Protein AF-A0A401TYY8-F1 (afdb_monomer_lite)

Radius of gyration: 19.95 Å; chains: 1; bounding box: 54×36×56 Å

Foldseek 3Di:
DDPDPPPPPCPPLNVVLLVLLLLVLLCLLFNPQWLDDQLDPLNQDPVSLPQDVVSVVSLVVSLVVLVVSLVPDPCVCQLCPVVVVVVVVLVVQLVCLCPDPHNPVSVLLSVVVVSVSSSNSSSVVRDPDPVRVCVSVVVSVVVQVVVLVCCCVPPVNRQAADCSGDPCNVRGRPGDGTDSDPCVSSSD

Organism: Chiloscyllium punctatum (NCBI:txid137246)

pLDDT: mean 84.49, std 15.87, range [36.91, 98.0]

Secondary structure (DSSP, 8-state):
-----------HHHHHHHHHHHHHHHHHHH-SS-S----SGGGG-TT-----HHHHHHHHHHHHHHHHHHHTSTTGGGTT--HHHHHHHHHHHHHHHHTSSSHHHHHHHHHHHHHHHHHHHHHTTSSSSHHHHHHHHHHHHHHHHHHHHHHHHH-HHHHB--TT-SS-GGGTTSB--SSSSTTGGGT-

Structure (mmCIF, N/CA/C/O backbone):
data_AF-A0A401TYY8-F1
#
_entry.id   AF-A0A401TYY8-F1
#
loop_
_atom_site.group_PDB
_atom_site.id
_atom_site.type_symbol
_atom_site.label_atom_id
_atom_site.label_alt_id
_atom_site.label_comp_id
_atom_site.label_asym_id
_atom_site.label_entity_id
_atom_site.label_seq_id
_atom_site.pdbx_PDB_ins_code
_atom_site.Cartn_x
_atom_site.Cartn_y
_atom_site.Cartn_z
_atom_site.occupancy
_atom_site.B_iso_or_equiv
_atom_site.auth_seq_id
_atom_site.auth_comp_id
_atom_site.auth_asym_id
_atom_site.auth_atom_id
_atom_site.pdbx_PDB_model_num
ATOM 1 N N . MET A 1 1 ? -33.137 -17.974 32.505 1.00 39.53 1 MET A N 1
ATOM 2 C CA . MET A 1 1 ? -32.825 -16.545 32.303 1.00 39.53 1 MET A CA 1
ATOM 3 C C . MET A 1 1 ? -31.414 -16.475 31.731 1.00 39.53 1 MET A C 1
ATOM 5 O O . MET A 1 1 ? -30.450 -16.499 32.477 1.00 39.53 1 MET A O 1
ATOM 9 N N . MET A 1 2 ? -31.304 -16.573 30.405 1.00 36.91 2 MET A N 1
ATOM 10 C CA . MET A 1 2 ? -30.048 -16.415 29.661 1.00 36.91 2 MET A CA 1
ATOM 11 C C . MET A 1 2 ? -29.999 -14.953 29.207 1.00 36.91 2 MET A C 1
ATOM 13 O O . MET A 1 2 ? -31.033 -14.483 28.723 1.00 36.91 2 MET A O 1
ATOM 17 N N . PRO A 1 3 ? -28.881 -14.222 29.342 1.00 53.00 3 PRO A N 1
ATOM 18 C CA . PRO A 1 3 ? -28.782 -12.918 28.718 1.00 53.00 3 PRO A CA 1
ATOM 19 C C . PRO A 1 3 ? -28.730 -13.156 27.211 1.00 53.00 3 PRO A C 1
ATOM 21 O O . PRO A 1 3 ? -27.774 -13.723 26.682 1.00 53.00 3 PRO A O 1
ATOM 24 N N . SER A 1 4 ? -29.829 -12.797 26.551 1.00 47.97 4 SER A N 1
ATOM 25 C CA . SER A 1 4 ? -29.952 -12.690 25.105 1.00 47.97 4 SER A CA 1
ATOM 26 C C . SER A 1 4 ? -28.727 -11.965 24.573 1.00 47.97 4 SER A C 1
ATOM 28 O O . SER A 1 4 ? -28.488 -10.815 24.948 1.00 47.97 4 SER A O 1
ATOM 30 N N . GLY A 1 5 ? -27.952 -12.684 23.759 1.00 42.47 5 GLY A N 1
ATOM 31 C CA . GLY A 1 5 ? -26.738 -12.193 23.138 1.00 42.47 5 GLY A CA 1
ATOM 32 C C . GLY A 1 5 ? -26.980 -10.810 22.574 1.00 42.47 5 GLY A C 1
ATOM 33 O O . GLY A 1 5 ? -27.919 -10.604 21.804 1.00 42.47 5 GLY A O 1
ATOM 34 N N . GLU A 1 6 ? -26.144 -9.880 23.024 1.00 42.25 6 GLU A N 1
ATOM 35 C CA . GLU A 1 6 ? -26.032 -8.548 22.474 1.00 42.25 6 GLU A CA 1
ATOM 36 C C . GLU A 1 6 ? -26.061 -8.670 20.954 1.00 42.25 6 GLU A C 1
ATOM 38 O O . GLU A 1 6 ? -25.105 -9.109 20.307 1.00 42.25 6 GLU A O 1
ATOM 43 N N . MET A 1 7 ? -27.187 -8.263 20.381 1.00 44.09 7 MET A N 1
ATOM 44 C CA . MET A 1 7 ? -27.229 -7.692 19.055 1.00 44.09 7 MET A CA 1
ATOM 45 C C . MET A 1 7 ? -26.319 -6.463 19.142 1.00 44.09 7 MET A C 1
ATOM 47 O O . MET A 1 7 ? -26.774 -5.344 19.357 1.00 44.09 7 MET A O 1
ATOM 51 N N . ARG A 1 8 ? -24.998 -6.684 19.083 1.00 51.75 8 ARG A N 1
ATOM 52 C CA . ARG A 1 8 ? -24.027 -5.636 18.803 1.00 51.75 8 ARG A CA 1
ATOM 53 C C . ARG A 1 8 ? -24.539 -5.024 17.523 1.00 51.75 8 ARG A C 1
ATOM 55 O O . ARG A 1 8 ? -24.507 -5.694 16.488 1.00 51.75 8 ARG A O 1
ATOM 62 N N . GLU A 1 9 ? -25.094 -3.821 17.642 1.00 47.34 9 GLU A N 1
ATOM 63 C CA . GLU A 1 9 ? -25.5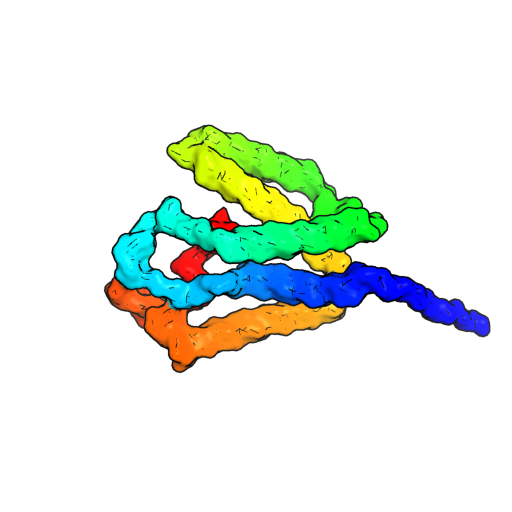70 -3.037 16.519 1.00 47.34 9 GLU A CA 1
ATOM 64 C C . GLU A 1 9 ? -24.575 -3.235 15.388 1.00 47.34 9 GLU A C 1
ATOM 66 O O . GLU A 1 9 ? -23.373 -2.982 15.537 1.00 47.34 9 GLU A O 1
ATOM 71 N N . SER A 1 10 ? -25.052 -3.788 14.276 1.00 52.81 10 SER A N 1
ATOM 72 C CA . SER A 1 10 ? -24.241 -3.917 13.079 1.00 52.81 10 SER A CA 1
ATOM 73 C C . SER A 1 10 ? -24.111 -2.518 12.481 1.00 52.81 10 SER A C 1
ATOM 75 O O . SER A 1 10 ? -24.674 -2.226 11.433 1.00 52.81 10 SER A O 1
ATOM 77 N N . GLY A 1 11 ? -23.414 -1.630 13.195 1.00 60.44 11 GLY A N 1
ATOM 78 C CA . GLY A 1 11 ? -23.091 -0.289 12.748 1.00 60.44 11 GLY A CA 1
ATOM 79 C C . GLY A 1 11 ? -22.292 -0.356 11.453 1.00 60.44 11 GLY A C 1
ATOM 80 O O . GLY A 1 11 ? -21.746 -1.405 11.098 1.00 60.44 11 GLY A O 1
ATOM 81 N N . ALA A 1 12 ? -22.200 0.772 10.752 1.00 59.56 12 ALA A N 1
ATOM 82 C CA . ALA A 1 12 ? -21.547 0.879 9.447 1.00 59.56 12 ALA A CA 1
ATOM 83 C C . ALA A 1 12 ? -20.167 0.187 9.390 1.00 59.56 12 ALA A C 1
ATOM 85 O O . ALA A 1 12 ? -19.844 -0.458 8.398 1.00 59.56 12 ALA A O 1
ATOM 86 N N . ILE A 1 13 ? -19.400 0.212 10.487 1.00 65.94 13 ILE A N 1
ATOM 87 C CA . ILE A 1 13 ? -18.096 -0.459 10.625 1.00 65.94 13 ILE A CA 1
ATOM 88 C C . ILE A 1 13 ? -18.194 -1.981 10.437 1.00 65.94 13 ILE A C 1
ATOM 90 O O . ILE A 1 13 ? -17.334 -2.589 9.810 1.00 65.94 13 ILE A O 1
ATOM 94 N N . GLY A 1 14 ? -19.250 -2.617 10.941 1.00 69.75 14 GLY A N 1
ATOM 95 C CA . GLY A 1 14 ? -19.427 -4.058 10.813 1.00 69.75 14 GLY A CA 1
ATOM 96 C C . GLY A 1 14 ? -19.694 -4.511 9.373 1.00 69.75 14 GLY A C 1
ATOM 97 O O . GLY A 1 14 ? -19.257 -5.592 8.980 1.00 69.75 14 GLY A O 1
ATOM 98 N N . VAL A 1 15 ? -20.408 -3.698 8.593 1.00 77.88 15 VAL A N 1
ATOM 99 C CA . VAL A 1 15 ? -20.761 -4.018 7.200 1.00 77.88 15 VAL A CA 1
ATOM 100 C C . VAL A 1 15 ? -19.657 -3.576 6.236 1.00 77.88 15 VAL A C 1
ATOM 102 O O . VAL A 1 15 ? -19.306 -4.325 5.328 1.00 77.88 15 VAL A O 1
ATOM 105 N N . LEU A 1 16 ? -19.074 -2.394 6.455 1.00 84.69 16 LEU A N 1
ATOM 106 C CA . LEU A 1 16 ? -18.072 -1.793 5.569 1.00 84.69 16 LEU A CA 1
ATOM 107 C C . LEU A 1 16 ? -16.631 -2.207 5.900 1.00 84.69 16 LEU A C 1
ATOM 109 O O . LEU A 1 16 ? -15.766 -2.128 5.033 1.00 84.69 16 LEU A O 1
ATOM 113 N N . GLY A 1 17 ? -16.362 -2.689 7.116 1.00 89.56 17 GLY A N 1
ATOM 114 C CA . GLY A 1 17 ? -15.025 -3.102 7.550 1.00 89.56 17 GLY A CA 1
ATOM 115 C C . GLY A 1 17 ? -14.413 -4.215 6.690 1.00 89.56 17 GLY A C 1
ATOM 116 O O . GLY A 1 17 ? -13.302 -4.031 6.196 1.00 89.56 17 GLY A O 1
ATOM 117 N N . PRO A 1 18 ? -15.109 -5.343 6.448 1.00 93.12 18 PRO A N 1
ATOM 118 C CA . PRO A 1 18 ? -14.586 -6.428 5.617 1.00 93.12 18 PRO A CA 1
ATOM 119 C C . PRO A 1 18 ? -14.268 -6.049 4.158 1.00 93.12 18 PRO A C 1
ATOM 121 O O . PRO A 1 18 ? -13.153 -6.338 3.720 1.00 93.12 18 PRO A O 1
ATOM 124 N N . PRO A 1 19 ? -15.163 -5.397 3.382 1.00 94.31 19 PRO A N 1
ATOM 125 C CA . PRO A 1 19 ? -14.821 -5.004 2.016 1.00 94.31 19 PRO A CA 1
ATOM 126 C C . PRO A 1 19 ? -13.699 -3.961 1.983 1.00 94.31 19 PRO A C 1
ATOM 128 O O . PRO A 1 19 ? -12.830 -4.051 1.121 1.00 94.31 19 PRO A O 1
ATOM 131 N N . LEU A 1 20 ? -13.659 -3.029 2.944 1.00 95.19 20 LEU A N 1
ATOM 132 C CA . LEU A 1 20 ? -12.565 -2.064 3.059 1.00 95.19 20 LEU A CA 1
ATOM 133 C C . LEU A 1 20 ? -11.231 -2.757 3.360 1.00 95.19 20 LEU A C 1
ATOM 135 O O . LEU A 1 20 ? -10.232 -2.454 2.720 1.00 95.19 20 LEU A O 1
ATOM 139 N N . PHE A 1 21 ? -11.225 -3.737 4.267 1.00 95.88 21 PHE A N 1
ATOM 140 C CA . PHE A 1 21 ? -10.048 -4.553 4.568 1.00 95.88 21 PHE A CA 1
ATOM 141 C C . PHE A 1 21 ? -9.519 -5.247 3.311 1.00 95.88 21 PHE A C 1
ATOM 143 O O . PHE A 1 21 ? -8.336 -5.137 2.997 1.00 95.88 21 PHE A O 1
ATOM 150 N N . VAL A 1 22 ? -10.393 -5.942 2.577 1.00 96.38 22 VAL A N 1
ATOM 151 C CA . VAL A 1 22 ? -10.011 -6.690 1.372 1.00 96.38 22 VAL A CA 1
ATOM 152 C C . VAL A 1 22 ? -9.513 -5.744 0.281 1.00 96.38 22 VAL A C 1
ATOM 154 O O . VAL A 1 22 ? -8.451 -5.983 -0.285 1.00 96.38 22 VAL A O 1
ATOM 157 N N . ALA A 1 23 ? -10.225 -4.643 0.025 1.00 96.00 23 ALA A N 1
ATOM 158 C CA . ALA A 1 23 ? -9.830 -3.657 -0.977 1.00 96.00 23 ALA A CA 1
ATOM 159 C C . ALA A 1 23 ? -8.473 -3.018 -0.649 1.00 96.00 23 ALA A C 1
ATOM 161 O O . ALA A 1 23 ? -7.601 -2.953 -1.512 1.00 96.00 23 ALA A O 1
ATOM 162 N N . THR A 1 24 ? -8.265 -2.598 0.603 1.00 95.38 24 THR A N 1
ATOM 163 C CA . THR A 1 24 ? -6.989 -2.035 1.058 1.00 95.38 24 THR A CA 1
ATOM 164 C C . THR A 1 24 ? -5.860 -3.055 0.964 1.00 95.38 24 THR A C 1
ATOM 166 O O . THR A 1 24 ? -4.797 -2.730 0.439 1.00 95.38 24 THR A O 1
ATOM 169 N N . LEU A 1 25 ? -6.070 -4.288 1.435 1.00 95.44 25 LEU A N 1
ATOM 170 C CA . LEU A 1 25 ? -5.025 -5.309 1.416 1.00 95.44 25 LEU A CA 1
ATOM 171 C C . LEU A 1 25 ? -4.646 -5.700 -0.015 1.00 95.44 25 LEU A C 1
ATOM 173 O O . LEU A 1 25 ? -3.462 -5.750 -0.329 1.00 95.44 25 LEU A O 1
ATOM 177 N N . LEU A 1 26 ? -5.622 -5.921 -0.898 1.00 94.50 26 LEU A N 1
ATOM 178 C CA . LEU A 1 26 ? -5.351 -6.220 -2.306 1.00 94.50 26 LEU A CA 1
ATOM 179 C C . LEU A 1 26 ? -4.692 -5.041 -3.026 1.00 94.50 26 LEU A C 1
ATOM 181 O O . LEU A 1 26 ? -3.791 -5.263 -3.828 1.00 94.50 26 LEU A O 1
ATOM 185 N N . PHE A 1 27 ? -5.070 -3.798 -2.712 1.00 92.62 27 PHE A N 1
ATOM 186 C CA . PHE A 1 27 ? -4.381 -2.624 -3.250 1.00 92.62 27 PHE A CA 1
ATOM 187 C C . PHE A 1 27 ? -2.899 -2.615 -2.854 1.00 92.62 27 PHE A C 1
ATOM 189 O O . PHE A 1 27 ? -2.046 -2.428 -3.717 1.00 92.62 27 PHE A O 1
ATOM 196 N N . TYR A 1 28 ? -2.572 -2.888 -1.586 1.00 89.81 28 TYR A N 1
ATOM 197 C CA . TYR A 1 28 ? -1.177 -2.992 -1.147 1.00 89.81 28 TYR A CA 1
ATOM 198 C C . TYR A 1 28 ? -0.444 -4.203 -1.732 1.00 89.81 28 TYR A C 1
ATOM 200 O O . TYR A 1 28 ? 0.758 -4.119 -1.973 1.00 89.81 28 TYR A O 1
ATOM 208 N N . LEU A 1 29 ? -1.137 -5.324 -1.941 1.00 91.06 29 LEU A N 1
ATOM 209 C CA . LEU A 1 29 ? -0.525 -6.551 -2.444 1.00 91.06 29 LEU A CA 1
ATOM 210 C C . LEU A 1 29 ? -0.363 -6.570 -3.962 1.00 91.06 29 LEU A C 1
ATOM 212 O O . LEU A 1 29 ? 0.548 -7.244 -4.418 1.00 91.06 29 LEU A O 1
ATOM 216 N N . ILE A 1 30 ? -1.206 -5.879 -4.736 1.00 89.75 30 ILE A N 1
ATOM 217 C CA . ILE A 1 30 ? -1.253 -5.991 -6.207 1.00 89.75 30 ILE A CA 1
ATOM 218 C C . ILE A 1 30 ? -1.093 -4.632 -6.905 1.00 89.75 30 ILE A C 1
ATOM 220 O O . ILE A 1 30 ? -0.475 -4.571 -7.968 1.00 89.75 30 ILE A O 1
ATOM 224 N N . THR A 1 31 ? -1.581 -3.539 -6.305 1.00 86.75 31 THR A N 1
ATOM 225 C CA . THR A 1 31 ? -1.771 -2.203 -6.920 1.00 86.75 31 THR A CA 1
ATOM 226 C C . THR A 1 31 ? -2.692 -2.223 -8.146 1.00 86.75 31 THR A C 1
ATOM 228 O O . THR A 1 31 ? -3.304 -3.244 -8.449 1.00 86.75 31 THR A O 1
ATOM 231 N N . LEU A 1 32 ? -2.842 -1.091 -8.847 1.00 87.38 32 LEU A N 1
ATOM 232 C CA . LEU A 1 32 ? -3.668 -1.002 -10.064 1.00 87.38 32 LEU A CA 1
ATOM 233 C C . LEU A 1 32 ? -2.855 -1.107 -11.355 1.00 87.38 32 LEU A C 1
ATOM 235 O O . LEU A 1 32 ? -3.425 -1.080 -12.442 1.00 87.38 32 LEU A O 1
ATOM 239 N N . THR A 1 33 ? -1.531 -1.221 -11.251 1.00 85.62 33 THR A N 1
ATOM 240 C CA . THR A 1 33 ? -0.631 -1.379 -12.402 1.00 85.62 33 THR A CA 1
ATOM 241 C C . THR A 1 33 ? 0.315 -2.562 -12.212 1.00 85.62 33 THR A C 1
ATOM 243 O O . THR A 1 33 ? 1.534 -2.365 -12.182 1.00 85.62 33 THR A O 1
ATOM 246 N N . PRO A 1 34 ? -0.219 -3.787 -12.043 1.00 88.69 34 PRO A N 1
ATOM 247 C CA . PRO A 1 34 ? 0.606 -4.982 -12.009 1.00 88.69 34 PRO A CA 1
ATOM 248 C C . PRO A 1 34 ? 1.206 -5.276 -13.391 1.00 88.69 34 PRO A C 1
ATOM 250 O O . PRO A 1 34 ? 0.632 -4.905 -14.413 1.00 88.69 34 PRO A O 1
ATOM 253 N N . PHE A 1 35 ? 2.332 -5.992 -13.418 1.00 88.12 35 PHE A N 1
ATOM 254 C CA . PHE A 1 35 ? 2.971 -6.497 -14.642 1.00 88.12 35 PHE A CA 1
ATOM 255 C C . PHE A 1 35 ? 3.334 -5.400 -15.658 1.00 88.12 35 PHE A C 1
ATOM 257 O O . PHE A 1 35 ? 3.109 -5.542 -16.857 1.00 88.12 35 PHE A O 1
ATOM 264 N N . ILE A 1 36 ? 3.900 -4.285 -15.187 1.00 85.75 36 ILE A N 1
ATOM 265 C CA . ILE A 1 36 ? 4.354 -3.209 -16.076 1.00 85.75 36 ILE A CA 1
ATOM 266 C C . ILE A 1 36 ? 5.507 -3.672 -16.981 1.00 85.75 36 ILE A C 1
ATOM 268 O O . ILE A 1 36 ? 6.372 -4.447 -16.557 1.00 85.75 36 ILE A O 1
ATOM 272 N N . ASP A 1 37 ? 5.534 -3.153 -18.206 1.00 85.06 37 ASP A N 1
ATOM 273 C CA . ASP A 1 37 ? 6.612 -3.360 -19.170 1.00 85.06 37 ASP A CA 1
ATOM 274 C C . ASP A 1 37 ? 7.879 -2.577 -18.778 1.00 85.06 37 ASP A C 1
ATOM 276 O O . ASP A 1 37 ? 7.847 -1.357 -18.607 1.00 85.06 37 ASP A O 1
ATOM 280 N N . LEU A 1 38 ? 9.000 -3.292 -18.638 1.00 82.44 38 LEU A N 1
ATOM 281 C CA . LEU A 1 38 ? 10.316 -2.744 -18.288 1.00 82.44 38 LEU A CA 1
ATOM 282 C C . LEU A 1 38 ? 11.279 -2.613 -19.475 1.00 82.44 38 LEU A C 1
ATOM 284 O O . LEU A 1 38 ? 12.429 -2.206 -19.290 1.00 82.44 38 LEU A O 1
ATOM 288 N N . SER A 1 39 ? 10.845 -2.965 -20.685 1.00 79.81 39 SER A N 1
ATOM 289 C CA . SER A 1 39 ? 11.676 -2.850 -21.889 1.00 79.81 39 SER A CA 1
ATOM 290 C C . SER A 1 39 ? 11.769 -1.409 -22.412 1.00 79.81 39 SER A C 1
ATOM 292 O O . SER A 1 39 ? 12.689 -1.062 -23.151 1.00 79.81 39 SER A O 1
ATOM 294 N N . ALA A 1 40 ? 10.846 -0.533 -22.000 1.00 71.75 40 ALA A N 1
ATOM 295 C CA . ALA A 1 40 ? 10.835 0.867 -22.406 1.00 71.75 40 ALA A CA 1
ATOM 296 C C . ALA A 1 40 ? 12.030 1.650 -21.825 1.00 71.75 40 ALA A C 1
ATOM 298 O O . ALA A 1 40 ? 12.324 1.562 -20.636 1.00 71.75 40 ALA A O 1
ATOM 299 N N . ALA A 1 41 ? 12.653 2.516 -22.635 1.00 58.31 41 ALA A N 1
ATOM 300 C CA . ALA A 1 41 ? 13.834 3.313 -22.263 1.00 58.31 41 ALA A CA 1
ATOM 301 C C . ALA A 1 41 ? 13.663 4.160 -20.979 1.00 58.31 41 ALA A C 1
ATOM 303 O O . ALA A 1 41 ? 14.628 4.422 -20.264 1.00 58.31 41 ALA A O 1
ATOM 304 N N . ASN A 1 42 ? 12.427 4.539 -20.643 1.00 56.25 42 ASN A N 1
ATOM 305 C CA . ASN A 1 42 ? 12.106 5.301 -19.432 1.00 56.25 42 ASN A CA 1
ATOM 306 C C . ASN A 1 42 ? 12.148 4.454 -18.141 1.00 56.25 42 ASN A C 1
ATOM 308 O O . ASN A 1 42 ? 12.084 5.017 -17.053 1.00 56.25 42 ASN A O 1
ATOM 312 N N . ALA A 1 43 ? 12.275 3.125 -18.237 1.00 58.47 43 ALA A N 1
ATOM 313 C CA . ALA A 1 43 ? 12.396 2.219 -17.092 1.00 58.47 43 ALA A CA 1
ATOM 314 C C . ALA A 1 43 ? 13.772 2.297 -16.395 1.00 58.47 43 ALA A C 1
ATOM 316 O O . ALA A 1 43 ? 13.972 1.694 -15.342 1.00 58.47 43 ALA A O 1
ATOM 317 N N . GLY A 1 44 ? 14.732 3.044 -16.956 1.00 52.41 44 GLY A N 1
ATOM 318 C CA . GLY A 1 44 ? 16.092 3.175 -16.429 1.00 52.41 44 GLY A CA 1
ATOM 319 C C . GLY A 1 44 ? 16.209 3.975 -15.126 1.00 52.41 44 GLY A C 1
ATOM 320 O O . GLY A 1 44 ? 17.015 3.604 -14.278 1.00 52.41 44 GLY A O 1
ATOM 321 N N . ASP A 1 45 ? 15.364 4.986 -14.887 1.00 56.34 45 ASP A N 1
ATOM 322 C CA . ASP A 1 45 ? 15.539 5.943 -13.775 1.00 56.34 45 ASP A CA 1
ATOM 323 C C . ASP A 1 45 ? 14.542 5.719 -12.610 1.00 56.34 45 ASP A C 1
ATOM 325 O O . ASP A 1 45 ? 13.333 5.845 -12.808 1.00 56.34 45 ASP A O 1
ATOM 329 N N . PRO A 1 46 ? 15.000 5.350 -11.391 1.00 49.84 46 PRO A N 1
ATOM 330 C CA . PRO A 1 46 ? 14.126 5.115 -10.235 1.00 49.84 46 PRO A CA 1
ATOM 331 C C . PRO A 1 46 ? 13.436 6.386 -9.728 1.00 49.84 46 PRO A C 1
ATOM 333 O O . PRO A 1 46 ? 12.453 6.298 -8.994 1.00 49.84 46 PRO A O 1
ATOM 336 N N . ALA A 1 47 ? 13.962 7.564 -10.076 1.00 45.50 47 ALA A N 1
ATOM 337 C CA . ALA A 1 47 ? 13.343 8.858 -9.807 1.00 45.50 47 ALA A CA 1
ATOM 338 C C . ALA A 1 47 ? 12.312 9.246 -10.882 1.00 45.50 47 ALA A C 1
ATOM 340 O O . ALA A 1 47 ? 11.447 10.080 -10.617 1.00 45.50 47 ALA A O 1
ATOM 341 N N . ALA A 1 48 ? 12.360 8.606 -12.055 1.00 45.72 48 ALA A N 1
ATOM 342 C CA . ALA A 1 48 ? 11.378 8.751 -13.126 1.00 45.72 48 ALA A CA 1
ATOM 343 C C . ALA A 1 48 ? 10.219 7.748 -13.032 1.00 45.72 48 ALA A C 1
ATOM 345 O O . ALA A 1 48 ? 9.375 7.742 -13.933 1.00 45.72 48 ALA A O 1
ATOM 346 N N . ASP A 1 49 ? 10.151 6.929 -11.968 1.00 53.97 49 ASP A N 1
ATOM 347 C CA . ASP A 1 49 ? 8.962 6.134 -11.644 1.00 53.97 49 ASP A CA 1
ATOM 348 C C . ASP A 1 49 ? 7.775 7.096 -11.569 1.00 53.97 49 ASP A C 1
ATOM 350 O O . ASP A 1 49 ? 7.591 7.856 -10.613 1.00 53.97 49 ASP A O 1
ATOM 354 N N . LYS A 1 50 ? 7.003 7.126 -12.658 1.00 54.62 50 LYS A N 1
ATOM 355 C CA . LYS A 1 50 ? 5.876 8.029 -12.809 1.00 54.62 50 LYS A CA 1
ATOM 356 C C . LYS A 1 50 ? 4.854 7.633 -11.762 1.00 54.62 50 LYS A C 1
ATOM 358 O O . LYS A 1 50 ? 4.161 6.631 -11.906 1.00 54.62 50 LYS A O 1
ATOM 363 N N . SER A 1 51 ? 4.779 8.461 -10.728 1.00 57.84 51 SER A N 1
ATOM 364 C CA . SER A 1 51 ? 3.643 8.603 -9.828 1.00 57.84 51 SER A CA 1
ATOM 365 C C . SER A 1 51 ? 2.350 8.350 -10.611 1.00 57.84 51 SER A C 1
ATOM 367 O O . SER A 1 51 ? 1.948 9.167 -11.446 1.00 57.84 51 SER A O 1
ATOM 369 N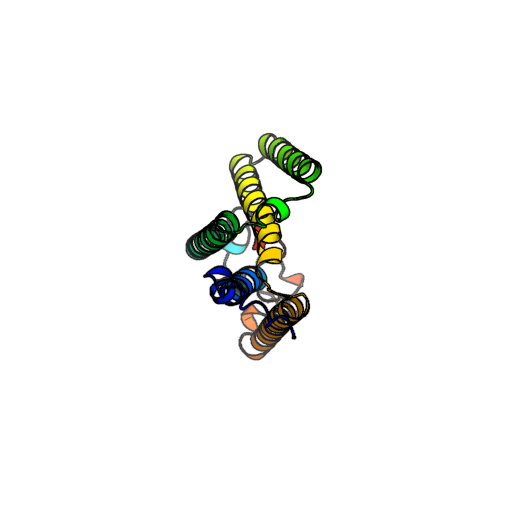 N . ASN A 1 52 ? 1.722 7.200 -10.383 1.00 77.94 52 ASN A N 1
ATOM 370 C CA . ASN A 1 52 ? 0.490 6.847 -11.064 1.00 77.94 52 ASN A CA 1
ATOM 371 C C . ASN A 1 52 ? -0.660 7.580 -10.371 1.00 77.94 52 ASN A C 1
ATOM 373 O O . ASN A 1 52 ? -1.070 7.210 -9.274 1.00 77.94 52 ASN A O 1
ATOM 377 N N . THR A 1 53 ? -1.196 8.610 -11.027 1.00 83.12 53 THR A N 1
ATOM 378 C CA . THR A 1 53 ? -2.289 9.429 -10.486 1.00 83.12 53 THR A CA 1
ATOM 379 C C . THR A 1 53 ? -3.501 8.590 -10.075 1.00 83.12 53 THR A C 1
ATOM 381 O O . THR A 1 53 ? -4.140 8.897 -9.074 1.00 83.12 53 THR A O 1
ATOM 384 N N . ILE A 1 54 ? -3.804 7.503 -10.792 1.00 87.25 54 ILE A N 1
ATOM 385 C CA . ILE A 1 54 ? -4.916 6.611 -10.444 1.00 87.25 54 ILE A CA 1
ATOM 386 C C . ILE A 1 54 ? -4.598 5.839 -9.157 1.00 87.25 54 ILE A C 1
ATOM 388 O O . ILE A 1 54 ? -5.449 5.780 -8.270 1.00 87.25 54 ILE A O 1
ATOM 392 N N . ASN A 1 55 ? -3.377 5.307 -9.010 1.00 87.00 55 ASN A N 1
ATOM 393 C CA . ASN A 1 55 ? -2.950 4.672 -7.755 1.00 87.00 55 ASN A CA 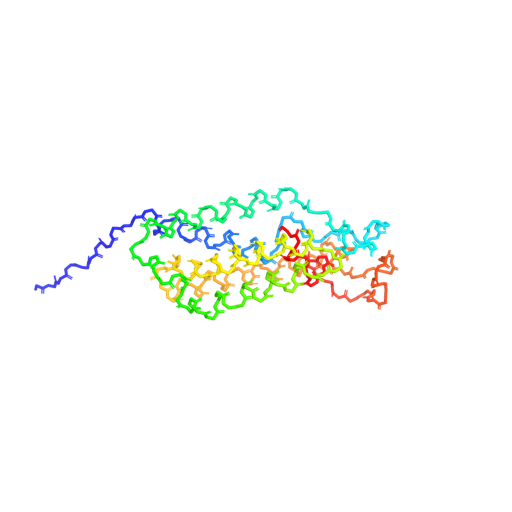1
ATOM 394 C C . ASN A 1 55 ? -3.04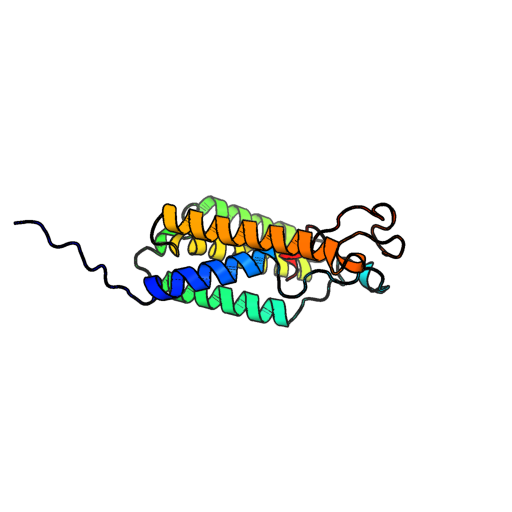3 5.653 -6.585 1.00 87.00 55 ASN A C 1
ATOM 396 O O . ASN A 1 55 ? -3.593 5.289 -5.552 1.00 87.00 55 ASN A O 1
ATOM 400 N N . GLN A 1 56 ? -2.615 6.903 -6.766 1.00 87.31 56 GLN A N 1
ATOM 401 C CA . GLN A 1 56 ? -2.690 7.925 -5.721 1.00 87.31 56 GLN A CA 1
ATOM 402 C C . GLN A 1 56 ? -4.124 8.261 -5.330 1.00 87.31 56 GLN A C 1
ATOM 404 O O . GLN A 1 56 ? -4.435 8.332 -4.143 1.00 87.31 56 GLN A O 1
ATOM 409 N N . ILE A 1 57 ? -5.015 8.444 -6.308 1.00 92.12 57 ILE A N 1
ATOM 410 C CA . ILE A 1 57 ? -6.434 8.714 -6.046 1.00 92.12 57 ILE A CA 1
ATOM 411 C C . ILE A 1 57 ? -7.050 7.556 -5.260 1.00 92.12 57 ILE A C 1
ATOM 413 O O . ILE A 1 57 ? -7.729 7.786 -4.259 1.00 92.12 57 ILE A O 1
ATOM 417 N N . VAL A 1 58 ? -6.790 6.312 -5.671 1.00 93.00 58 VAL A N 1
ATOM 418 C CA . VAL A 1 58 ? -7.322 5.133 -4.979 1.00 93.00 58 VAL A CA 1
ATOM 419 C C . VAL A 1 58 ? -6.699 4.975 -3.595 1.00 93.00 58 VAL A C 1
ATOM 421 O O . VAL A 1 58 ? -7.426 4.741 -2.632 1.00 93.00 58 VAL A O 1
ATOM 424 N N . PHE A 1 59 ? -5.392 5.185 -3.451 1.00 92.38 59 PHE A N 1
ATOM 425 C CA . PHE A 1 59 ? -4.703 5.155 -2.166 1.00 92.38 59 PHE A CA 1
ATOM 426 C C . PHE A 1 59 ? -5.271 6.189 -1.188 1.00 92.38 59 PHE A C 1
ATOM 428 O O . PHE A 1 59 ? -5.593 5.857 -0.045 1.00 92.38 59 PHE A O 1
ATOM 435 N N . LEU A 1 60 ? -5.436 7.438 -1.631 1.00 94.56 60 LEU A N 1
ATOM 436 C CA . LEU A 1 60 ? -6.004 8.510 -0.816 1.00 94.56 60 LEU A CA 1
ATOM 437 C C . LEU A 1 60 ? -7.481 8.254 -0.500 1.00 94.56 60 LEU A C 1
ATOM 439 O O . LEU A 1 60 ? -7.903 8.492 0.629 1.00 94.56 60 LEU A O 1
ATOM 443 N N . GLY A 1 61 ? -8.253 7.708 -1.443 1.00 96.06 61 GLY A N 1
ATOM 444 C CA . GLY A 1 61 ? -9.649 7.319 -1.225 1.00 96.06 61 GLY A CA 1
ATOM 445 C C . GLY A 1 61 ? -9.805 6.194 -0.196 1.00 96.06 61 GLY A C 1
ATOM 446 O O . GLY A 1 61 ? -10.640 6.284 0.709 1.00 96.06 61 GLY A O 1
ATOM 447 N N . LEU A 1 62 ? -8.963 5.159 -0.277 1.00 96.06 62 LEU A N 1
ATOM 448 C CA . LEU A 1 62 ? -8.905 4.077 0.710 1.00 96.06 62 LEU A CA 1
ATOM 449 C C . LEU A 1 62 ? -8.458 4.603 2.077 1.00 96.06 62 LEU A C 1
ATOM 451 O O . LEU A 1 62 ? -9.084 4.289 3.086 1.00 96.06 62 LEU A O 1
ATOM 455 N N . THR A 1 63 ? -7.434 5.459 2.109 1.00 96.00 63 THR A N 1
ATOM 456 C CA . THR A 1 63 ? -6.952 6.127 3.328 1.00 96.00 63 THR A CA 1
ATOM 457 C C . THR A 1 63 ? -8.066 6.938 3.987 1.00 96.00 63 THR A C 1
ATOM 459 O O . THR A 1 63 ? -8.354 6.744 5.165 1.00 96.00 63 THR A O 1
ATOM 462 N N . ALA A 1 64 ? -8.760 7.789 3.229 1.00 96.25 64 ALA A N 1
ATOM 463 C CA . ALA A 1 64 ? -9.883 8.570 3.737 1.00 96.25 64 ALA A CA 1
ATOM 464 C C . ALA A 1 64 ? -10.992 7.663 4.295 1.00 96.25 64 ALA A C 1
ATOM 466 O O . ALA A 1 64 ? -11.487 7.900 5.395 1.00 96.25 64 ALA A O 1
ATOM 467 N N . SER A 1 65 ? -11.329 6.580 3.591 1.00 95.25 65 SER A N 1
ATOM 468 C CA . SER A 1 65 ? -12.344 5.611 4.029 1.00 95.25 65 SER A CA 1
ATOM 469 C C . SER A 1 65 ? -11.955 4.905 5.334 1.00 95.25 65 SER A C 1
ATOM 471 O O . SER A 1 65 ? -12.783 4.766 6.240 1.00 95.25 65 SER A O 1
ATOM 473 N N . LEU A 1 66 ? -10.685 4.505 5.472 1.00 94.44 66 LEU A N 1
ATOM 474 C CA . LEU A 1 66 ? -10.133 3.932 6.704 1.00 94.44 66 LEU A CA 1
ATOM 475 C C . LEU A 1 66 ? -10.229 4.923 7.860 1.00 94.44 66 LEU A C 1
ATOM 477 O O . LEU A 1 66 ? -10.704 4.574 8.940 1.00 94.44 66 LEU A O 1
ATOM 481 N N . TRP A 1 67 ? -9.817 6.167 7.635 1.00 93.44 67 TRP A N 1
ATOM 482 C CA . TRP A 1 67 ? -9.784 7.193 8.672 1.00 93.44 67 TRP A CA 1
ATOM 483 C C . TRP A 1 67 ? -11.186 7.586 9.127 1.00 93.44 67 TRP A C 1
ATOM 485 O O . TRP A 1 67 ? -11.417 7.675 10.330 1.00 93.44 67 TRP A O 1
ATOM 495 N N . LEU A 1 68 ? -12.136 7.741 8.201 1.00 92.19 68 LEU A N 1
ATOM 496 C CA . LEU A 1 68 ? -13.547 7.966 8.529 1.00 92.19 68 LEU A CA 1
ATOM 497 C C . LEU A 1 68 ? -14.092 6.827 9.398 1.00 92.19 68 LEU A C 1
ATOM 499 O O . LEU A 1 68 ? -14.654 7.075 10.463 1.00 92.19 68 LEU A O 1
ATOM 503 N N . THR A 1 69 ? -13.831 5.578 9.004 1.00 88.69 69 THR A N 1
ATOM 504 C CA . THR A 1 69 ? -14.234 4.389 9.771 1.00 88.69 69 THR A CA 1
ATOM 505 C C . THR A 1 69 ? -13.609 4.378 11.170 1.00 88.69 69 THR A C 1
ATOM 507 O O . THR A 1 69 ? -14.287 4.090 12.158 1.00 88.69 69 THR A O 1
ATOM 510 N N . ALA A 1 70 ? -12.323 4.720 11.278 1.00 89.25 70 ALA A N 1
ATOM 511 C CA . ALA A 1 70 ? -11.604 4.757 12.544 1.00 89.25 70 ALA A CA 1
ATOM 512 C C . ALA A 1 70 ? -12.101 5.875 13.464 1.00 89.25 70 ALA A C 1
ATOM 514 O O . ALA A 1 70 ? -12.344 5.623 14.637 1.00 89.25 70 ALA A O 1
ATOM 515 N N . ILE A 1 71 ? -12.275 7.099 12.963 1.00 89.75 71 ILE A N 1
ATOM 516 C CA . ILE A 1 71 ? -12.704 8.255 13.765 1.00 89.75 71 ILE A CA 1
ATOM 517 C C . ILE A 1 71 ? -14.111 8.030 14.331 1.00 89.75 71 ILE A C 1
ATOM 519 O O . ILE A 1 71 ? -14.356 8.348 15.498 1.00 89.75 71 ILE A O 1
ATOM 523 N N . SER A 1 72 ? -14.996 7.405 13.550 1.00 86.44 72 SER A N 1
ATOM 524 C CA . SER A 1 72 ? -16.336 6.998 13.986 1.00 86.44 72 SER A CA 1
ATOM 525 C C . SER A 1 72 ? -16.342 5.828 14.981 1.00 86.44 72 SER A C 1
ATOM 527 O O . SER A 1 72 ? -17.395 5.491 15.517 1.00 86.44 72 SER A O 1
ATOM 529 N N . SER A 1 73 ? -15.192 5.208 15.261 1.00 84.44 73 SER A N 1
ATOM 530 C CA . SER A 1 73 ? -15.078 4.062 16.163 1.00 84.44 73 SER A CA 1
ATOM 531 C C . SER A 1 73 ? -14.752 4.472 17.610 1.00 84.44 73 SER A C 1
ATOM 533 O O . SER A 1 73 ? -13.869 5.310 17.841 1.00 84.44 73 SER A O 1
ATOM 535 N N . PRO A 1 74 ? -15.368 3.840 18.630 1.00 84.44 74 PRO A N 1
ATOM 536 C CA . PRO A 1 74 ? -14.987 4.044 20.031 1.00 84.44 74 PRO A CA 1
ATOM 537 C C . PRO A 1 74 ? -13.580 3.500 20.347 1.00 84.44 74 PRO A C 1
ATOM 539 O O . PRO A 1 74 ? -12.896 3.996 21.245 1.00 84.44 74 PRO A O 1
ATOM 542 N N . VAL A 1 75 ? -13.091 2.524 19.572 1.00 84.44 75 VAL A N 1
ATOM 543 C CA . VAL A 1 75 ? -11.767 1.906 19.769 1.00 84.44 75 VAL A CA 1
ATOM 544 C C . VAL A 1 75 ? -10.640 2.599 18.992 1.00 84.44 75 VAL A C 1
ATOM 546 O O . VAL A 1 75 ? -9.517 2.104 18.959 1.00 84.44 75 VAL A O 1
ATOM 549 N N . ARG A 1 76 ? -10.888 3.788 18.422 1.00 85.75 76 ARG A N 1
ATOM 550 C CA . ARG A 1 76 ? -9.909 4.560 17.625 1.00 85.75 76 ARG A CA 1
ATOM 551 C C . ARG A 1 76 ? -8.566 4.804 18.312 1.00 85.75 76 ARG A C 1
ATOM 553 O O . ARG A 1 76 ? -7.530 4.887 17.663 1.00 85.75 76 ARG A O 1
ATOM 560 N N . HIS A 1 77 ? -8.572 4.889 19.640 1.00 84.88 77 HIS A N 1
ATOM 561 C CA . HIS A 1 77 ? -7.374 5.109 20.445 1.00 84.88 77 HIS A CA 1
ATOM 562 C C . HIS A 1 77 ? -6.361 3.949 20.359 1.00 84.88 77 HIS A C 1
ATOM 564 O O . HIS A 1 77 ? -5.200 4.140 20.729 1.00 84.88 77 HIS A O 1
ATOM 570 N N . LEU A 1 78 ? -6.785 2.774 19.872 1.00 85.94 78 LEU A N 1
ATOM 571 C CA . LEU A 1 78 ? -5.948 1.590 19.683 1.00 85.94 78 LEU A CA 1
ATOM 572 C C . LEU A 1 78 ? -5.142 1.602 18.378 1.00 85.94 78 LEU A C 1
ATOM 574 O O . LEU A 1 78 ? -4.111 0.938 18.332 1.00 85.94 78 LEU A O 1
ATOM 578 N N . ALA A 1 79 ? -5.559 2.363 17.357 1.00 84.31 79 ALA A N 1
ATOM 579 C CA . ALA A 1 79 ? -4.956 2.314 16.019 1.00 84.31 79 ALA A CA 1
ATOM 580 C C . ALA A 1 79 ? -3.452 2.639 16.023 1.00 84.31 79 ALA A C 1
ATOM 582 O O . ALA A 1 79 ? -2.691 2.097 15.236 1.00 84.31 79 ALA A O 1
ATOM 583 N N . VAL A 1 80 ? -2.999 3.509 16.929 1.00 84.69 80 VAL A N 1
ATOM 584 C CA . VAL A 1 80 ? -1.609 3.986 16.970 1.00 84.69 80 VAL A CA 1
ATOM 585 C C . VAL A 1 80 ? -1.113 3.958 18.417 1.00 84.69 80 VAL A C 1
ATOM 587 O O . VAL A 1 80 ? -0.960 4.999 19.055 1.00 84.69 80 VAL A O 1
ATOM 590 N N . ARG A 1 81 ? -0.954 2.759 18.998 1.00 84.81 81 ARG A N 1
ATOM 591 C CA . ARG A 1 81 ? -0.561 2.597 20.415 1.00 84.81 81 ARG A CA 1
ATOM 592 C C . ARG A 1 81 ? 0.916 2.878 20.733 1.00 84.81 81 ARG A C 1
ATOM 594 O O . ARG A 1 81 ? 1.143 3.566 21.729 1.00 84.81 81 ARG A O 1
ATOM 601 N N . PRO A 1 82 ? 1.922 2.453 19.943 1.00 87.75 82 PRO A N 1
ATOM 602 C CA . PRO A 1 82 ? 3.324 2.760 20.240 1.00 87.75 82 PRO A CA 1
ATOM 603 C C . PRO A 1 82 ? 3.700 4.185 19.786 1.00 87.75 82 PRO A C 1
ATOM 605 O O . PRO A 1 82 ? 4.631 4.383 19.009 1.00 87.75 82 PRO A O 1
ATOM 608 N N . ARG A 1 83 ? 2.957 5.196 20.268 1.00 88.75 83 ARG A N 1
ATOM 609 C CA . ARG A 1 83 ? 3.030 6.594 19.798 1.00 88.75 83 ARG A CA 1
ATOM 610 C C . ARG A 1 83 ? 4.439 7.163 19.869 1.00 88.75 83 ARG A C 1
ATOM 612 O O . ARG A 1 83 ? 4.884 7.752 18.897 1.00 88.75 83 ARG A O 1
ATOM 619 N N . GLY A 1 84 ? 5.136 6.966 20.989 1.00 93.75 84 GLY A N 1
ATOM 620 C CA . GLY A 1 84 ? 6.481 7.513 21.186 1.00 93.75 84 GLY A CA 1
ATOM 621 C C . GLY A 1 84 ? 7.480 6.991 20.154 1.00 93.75 84 GLY A C 1
ATOM 622 O O . GLY A 1 84 ? 8.171 7.781 19.520 1.00 93.75 84 GLY A O 1
ATOM 623 N N . VAL A 1 85 ? 7.493 5.673 19.929 1.00 94.50 85 VAL A N 1
ATOM 624 C CA . VAL A 1 85 ? 8.377 5.042 18.938 1.00 94.50 85 VAL A CA 1
ATOM 625 C C . VAL A 1 85 ? 8.012 5.498 17.529 1.00 94.50 85 VAL A C 1
ATOM 627 O O . VAL A 1 85 ? 8.890 5.923 16.792 1.00 94.50 85 VAL A O 1
ATOM 630 N N . LEU A 1 86 ? 6.724 5.490 17.171 1.00 93.62 86 LEU A N 1
ATOM 631 C CA . LEU A 1 86 ? 6.285 5.908 15.837 1.00 93.62 86 LEU A CA 1
ATOM 632 C C . LEU A 1 86 ? 6.602 7.381 15.555 1.00 93.62 86 LEU A C 1
ATOM 634 O O . LEU A 1 86 ? 7.080 7.702 14.471 1.00 93.62 86 LEU A O 1
ATOM 638 N N . ILE A 1 87 ? 6.386 8.269 16.530 1.00 95.25 87 ILE A N 1
ATOM 639 C CA . ILE A 1 87 ? 6.741 9.689 16.416 1.00 95.25 87 ILE A CA 1
ATOM 640 C C . ILE A 1 87 ? 8.253 9.835 16.245 1.00 95.25 87 ILE A C 1
ATOM 642 O O . ILE A 1 87 ? 8.686 10.525 15.328 1.00 95.25 87 ILE A O 1
ATOM 646 N N . ALA A 1 88 ? 9.060 9.159 17.068 1.00 96.81 88 ALA A N 1
ATOM 647 C CA . ALA A 1 88 ? 10.515 9.204 16.950 1.00 96.81 88 ALA A CA 1
ATOM 648 C C . ALA A 1 88 ? 10.996 8.707 15.574 1.00 96.81 88 ALA A C 1
ATOM 650 O O . ALA A 1 88 ? 11.836 9.352 14.950 1.00 96.81 88 ALA A O 1
ATOM 651 N N . THR A 1 89 ? 10.423 7.613 15.060 1.00 95.88 89 THR A N 1
ATOM 652 C CA . THR A 1 89 ? 10.725 7.089 13.720 1.00 95.88 89 THR A CA 1
ATOM 653 C C . THR A 1 89 ? 10.357 8.082 12.619 1.00 95.88 89 THR A C 1
ATOM 655 O O . THR A 1 89 ? 11.167 8.328 11.729 1.00 95.88 89 THR A O 1
ATOM 658 N N . LEU A 1 90 ? 9.168 8.688 12.674 1.00 96.06 90 LEU A N 1
ATOM 659 C CA . LEU A 1 90 ? 8.731 9.659 11.666 1.00 96.06 90 LEU A CA 1
ATOM 660 C C . LEU A 1 90 ? 9.549 10.953 11.709 1.00 96.06 90 LEU A C 1
ATOM 662 O O . LEU A 1 90 ? 9.886 11.491 10.656 1.00 96.06 90 LEU A O 1
ATOM 666 N N . LEU A 1 91 ? 9.920 11.427 12.902 1.00 97.38 91 LEU A N 1
ATOM 667 C CA . LEU A 1 91 ? 10.821 12.570 13.062 1.00 97.38 91 LEU A CA 1
ATOM 668 C C . LEU A 1 91 ? 12.207 12.269 12.492 1.00 97.38 91 LEU A C 1
ATOM 670 O O . LEU A 1 91 ? 12.772 13.103 11.786 1.00 97.38 91 LEU A O 1
ATOM 674 N N . TRP A 1 92 ? 12.731 11.067 12.739 1.00 97.62 92 TRP A N 1
ATOM 675 C CA . TRP A 1 92 ? 13.990 10.626 12.147 1.00 97.62 92 TRP A CA 1
ATOM 676 C C . TRP A 1 92 ? 13.913 10.573 10.616 1.00 97.62 92 TRP A C 1
ATOM 678 O O . TRP A 1 92 ? 14.792 11.099 9.934 1.00 97.62 92 TRP A O 1
ATOM 688 N N . PHE A 1 93 ? 12.835 10.011 10.060 1.00 96.31 93 PHE A N 1
ATOM 689 C CA . PHE A 1 93 ? 12.613 9.982 8.613 1.00 96.31 93 PHE A CA 1
ATOM 690 C C . PHE A 1 93 ? 12.517 11.385 8.016 1.00 96.31 93 PHE A C 1
ATOM 692 O O . PHE A 1 93 ? 13.126 11.638 6.977 1.00 96.31 93 PHE A O 1
ATOM 699 N N . ALA A 1 94 ? 11.801 12.302 8.670 1.00 96.88 94 ALA A N 1
ATOM 700 C CA . ALA A 1 94 ? 11.698 13.692 8.241 1.00 96.88 94 ALA A CA 1
ATOM 701 C C . ALA A 1 94 ? 13.065 14.392 8.257 1.00 96.88 94 ALA A C 1
ATOM 703 O O . ALA A 1 94 ? 13.423 15.041 7.276 1.00 96.88 94 ALA A O 1
ATOM 704 N N . PHE A 1 95 ? 13.850 14.204 9.323 1.00 97.94 95 PHE A N 1
ATOM 705 C CA . PHE A 1 95 ? 15.187 14.781 9.455 1.00 97.94 95 PHE A CA 1
ATOM 706 C C . PHE A 1 95 ? 16.128 14.305 8.343 1.00 97.94 95 PHE A C 1
ATOM 708 O O . PHE A 1 95 ? 16.671 15.128 7.608 1.00 97.94 95 PHE A O 1
ATOM 715 N N . VAL A 1 96 ? 16.273 12.986 8.168 1.00 97.25 96 VAL A N 1
ATOM 716 C CA . VAL A 1 96 ? 17.161 12.414 7.141 1.00 97.25 96 VAL A CA 1
ATOM 717 C C . VAL A 1 96 ? 16.693 12.786 5.731 1.00 97.25 96 VAL A C 1
ATOM 719 O O . VAL A 1 96 ? 17.515 13.056 4.859 1.00 97.25 96 VAL A O 1
ATOM 722 N N . SER A 1 97 ? 15.378 12.856 5.502 1.00 95.56 97 SER A N 1
ATOM 723 C CA . SER A 1 97 ? 14.824 13.271 4.208 1.00 95.56 97 SER A CA 1
ATOM 724 C C . SER A 1 97 ? 15.137 14.732 3.888 1.00 95.56 97 SER A C 1
ATOM 726 O O . SER A 1 97 ? 15.512 15.032 2.755 1.00 95.56 97 SER A O 1
ATOM 728 N N . ALA A 1 98 ? 15.035 15.629 4.874 1.00 96.44 98 ALA A N 1
ATOM 729 C CA . ALA A 1 98 ? 15.272 17.060 4.694 1.00 96.44 98 ALA A CA 1
ATOM 730 C C . ALA A 1 98 ? 16.722 17.391 4.301 1.00 96.44 98 ALA A C 1
ATOM 732 O O . ALA A 1 98 ? 16.944 18.340 3.555 1.00 96.44 98 ALA A O 1
ATOM 733 N N . ILE A 1 99 ? 17.693 16.601 4.766 1.00 96.75 99 ILE A N 1
ATOM 734 C CA . ILE A 1 99 ? 19.124 16.786 4.462 1.00 96.75 99 ILE A CA 1
ATOM 735 C C . ILE A 1 99 ? 19.619 15.923 3.288 1.00 96.75 99 ILE A C 1
ATOM 737 O O . ILE A 1 99 ? 20.821 15.857 3.035 1.00 96.75 99 ILE A O 1
ATOM 741 N N . SER A 1 100 ? 18.720 15.212 2.602 1.00 94.56 100 SER A N 1
ATOM 742 C CA . SER A 1 100 ? 19.084 14.313 1.501 1.00 94.56 100 SER A CA 1
ATOM 743 C C . SER A 1 100 ? 19.408 15.068 0.203 1.00 94.56 100 SER A C 1
ATOM 745 O O . SER A 1 100 ? 19.106 16.247 0.059 1.00 94.56 100 SER A O 1
ATOM 747 N N . ALA A 1 101 ? 19.985 14.374 -0.784 1.00 93.00 101 ALA A N 1
ATOM 748 C CA . ALA A 1 101 ? 20.267 14.953 -2.103 1.00 93.00 101 ALA A CA 1
ATOM 749 C C . ALA A 1 101 ? 18.999 15.371 -2.882 1.00 93.00 101 ALA A C 1
ATOM 751 O O . ALA A 1 101 ? 19.072 16.247 -3.740 1.00 93.00 101 ALA A O 1
ATOM 752 N N . HIS A 1 102 ? 17.843 14.770 -2.567 1.00 87.75 102 HIS A N 1
ATOM 753 C CA . HIS A 1 102 ? 16.543 15.073 -3.182 1.00 87.75 102 HIS A CA 1
ATOM 754 C C . HIS A 1 102 ? 15.451 15.234 -2.104 1.00 87.75 102 HIS A C 1
ATOM 756 O O . HIS A 1 102 ? 14.606 14.343 -1.938 1.00 87.75 102 HIS A O 1
ATOM 762 N N . PRO A 1 103 ? 15.468 16.340 -1.330 1.00 88.56 103 PRO A N 1
ATOM 763 C CA . PRO A 1 103 ? 14.581 16.518 -0.179 1.00 88.56 103 PRO A CA 1
ATOM 764 C C . PRO A 1 103 ? 13.093 16.513 -0.529 1.00 88.56 103 PRO A C 1
ATOM 766 O O . PRO A 1 103 ? 12.271 16.029 0.246 1.00 88.56 103 PRO A O 1
ATOM 769 N N . ASP A 1 104 ? 12.737 17.023 -1.704 1.00 84.88 104 ASP A N 1
ATOM 770 C CA . ASP A 1 104 ? 11.365 17.106 -2.198 1.00 84.88 104 ASP A CA 1
ATOM 771 C C . ASP A 1 104 ? 10.749 15.716 -2.434 1.00 84.88 104 ASP A C 1
ATOM 773 O O . ASP A 1 104 ? 9.616 15.455 -2.019 1.00 84.88 104 ASP A O 1
ATOM 777 N N . LEU A 1 105 ? 11.499 14.798 -3.050 1.00 82.94 105 LEU A N 1
ATOM 778 C CA . LEU A 1 105 ? 11.075 13.413 -3.262 1.00 82.94 105 LEU A CA 1
ATOM 779 C C . LEU A 1 105 ? 11.086 12.626 -1.951 1.00 82.94 105 LEU A C 1
ATOM 781 O O . LEU A 1 105 ? 10.160 11.859 -1.673 1.00 82.94 105 LEU A O 1
ATOM 785 N N . ALA A 1 106 ? 12.119 12.823 -1.131 1.00 88.06 106 ALA A N 1
ATOM 786 C CA . ALA A 1 106 ? 12.261 12.126 0.139 1.00 88.06 106 ALA A CA 1
ATOM 787 C C . ALA A 1 106 ? 11.124 12.487 1.110 1.00 88.06 106 ALA A C 1
ATOM 789 O O . ALA A 1 106 ? 10.493 11.597 1.677 1.00 88.06 106 ALA A O 1
ATOM 790 N N . LEU A 1 107 ? 10.776 13.772 1.235 1.00 90.25 107 LEU A N 1
ATOM 791 C CA . LEU A 1 107 ? 9.723 14.216 2.148 1.00 90.25 107 LEU A CA 1
ATOM 792 C C . LEU A 1 107 ? 8.327 13.731 1.720 1.00 90.25 107 LEU A C 1
ATOM 794 O O . LEU A 1 107 ? 7.528 13.346 2.574 1.00 90.25 107 LEU A O 1
ATOM 798 N N . LYS A 1 108 ? 8.046 13.642 0.410 1.00 87.88 108 LYS A N 1
ATOM 799 C CA . LYS A 1 108 ? 6.815 13.001 -0.100 1.00 87.88 108 LYS A CA 1
ATOM 800 C C . LYS A 1 108 ? 6.697 11.546 0.367 1.00 87.88 108 LYS A C 1
ATOM 802 O O . LYS A 1 108 ? 5.620 11.118 0.780 1.00 87.88 108 LYS A O 1
ATOM 807 N N . ARG A 1 109 ? 7.805 10.797 0.381 1.00 86.62 109 ARG A N 1
ATOM 808 C CA . ARG A 1 109 ? 7.832 9.414 0.892 1.00 86.62 109 ARG A CA 1
ATOM 809 C C . ARG A 1 109 ? 7.595 9.344 2.400 1.00 86.62 109 ARG A C 1
ATOM 811 O O . ARG A 1 109 ? 6.964 8.396 2.853 1.00 86.62 109 ARG A O 1
ATOM 818 N N . VAL A 1 110 ? 8.024 10.346 3.173 1.00 92.69 110 VAL A N 1
ATOM 819 C CA . VAL A 1 110 ? 7.700 10.435 4.611 1.00 92.69 110 VAL A CA 1
ATOM 820 C C . VAL A 1 110 ? 6.197 10.616 4.826 1.00 92.69 110 VAL A C 1
ATOM 822 O O . VAL A 1 110 ? 5.620 9.963 5.699 1.00 92.69 110 VAL A O 1
ATOM 825 N N . VAL A 1 111 ? 5.540 11.444 4.009 1.00 92.19 111 VAL A N 1
ATOM 826 C CA . VAL A 1 111 ? 4.075 11.591 4.044 1.00 92.19 111 VAL A CA 1
ATOM 827 C C . VAL A 1 111 ? 3.401 10.255 3.733 1.00 92.19 111 VAL A C 1
ATOM 829 O O . VAL A 1 111 ? 2.569 9.796 4.515 1.00 92.19 111 VAL A O 1
ATOM 832 N N . LEU A 1 112 ? 3.807 9.580 2.653 1.00 90.31 112 LEU A N 1
ATOM 833 C CA . LEU A 1 112 ? 3.247 8.280 2.276 1.00 90.31 112 LEU A CA 1
ATOM 834 C C . LEU A 1 112 ? 3.466 7.206 3.357 1.00 90.31 112 LEU A C 1
ATOM 836 O O . LEU A 1 112 ? 2.550 6.445 3.680 1.00 90.31 112 LEU A O 1
ATOM 840 N N . ALA A 1 113 ? 4.657 7.173 3.959 1.00 91.75 113 ALA A N 1
ATOM 841 C CA . ALA A 1 113 ? 4.975 6.282 5.069 1.00 91.75 113 ALA A CA 1
ATOM 842 C C . ALA A 1 113 ? 4.088 6.567 6.287 1.00 91.75 113 ALA A C 1
ATOM 844 O O . ALA A 1 113 ? 3.564 5.635 6.892 1.00 91.75 113 ALA A O 1
ATOM 845 N N . THR A 1 114 ? 3.857 7.843 6.608 1.00 93.88 114 THR A N 1
ATOM 846 C CA . THR A 1 114 ? 2.969 8.253 7.705 1.00 93.88 114 THR A CA 1
ATOM 847 C C . THR A 1 114 ? 1.547 7.748 7.477 1.00 93.88 114 THR A C 1
ATOM 849 O O . THR A 1 114 ? 0.977 7.105 8.359 1.00 93.88 114 THR A O 1
ATOM 852 N N . LEU A 1 115 ? 0.992 7.977 6.282 1.00 94.44 115 LEU A N 1
ATOM 853 C CA . LEU A 1 115 ? -0.344 7.493 5.919 1.00 94.44 115 LEU A CA 1
ATOM 854 C C . LEU A 1 115 ? -0.422 5.966 6.006 1.00 94.44 115 LEU A C 1
ATOM 856 O O . LEU A 1 115 ? -1.352 5.431 6.603 1.00 94.44 115 LEU A O 1
ATOM 860 N N . THR A 1 116 ? 0.589 5.265 5.495 1.00 92.62 116 THR A N 1
ATOM 861 C CA . THR A 1 116 ? 0.652 3.797 5.519 1.00 92.62 116 THR A CA 1
ATOM 862 C C . THR A 1 116 ? 0.742 3.236 6.937 1.00 92.62 116 THR A C 1
ATOM 864 O O . THR A 1 116 ? 0.040 2.280 7.254 1.00 92.62 116 THR A O 1
ATOM 867 N N . ILE A 1 117 ? 1.542 3.841 7.820 1.00 92.75 117 ILE A N 1
ATOM 868 C CA . ILE A 1 117 ? 1.651 3.429 9.229 1.00 92.75 117 ILE A CA 1
ATOM 869 C C . ILE A 1 117 ? 0.306 3.586 9.944 1.00 92.75 117 ILE A C 1
ATOM 871 O O . ILE A 1 117 ? -0.133 2.673 10.646 1.00 92.75 117 ILE A O 1
ATOM 875 N N . VAL A 1 118 ? -0.371 4.722 9.751 1.00 93.25 118 VAL A N 1
ATOM 876 C CA . VAL A 1 118 ? -1.693 4.955 10.352 1.00 93.25 118 VAL A CA 1
ATOM 877 C C . VAL A 1 118 ? -2.724 3.979 9.782 1.00 93.25 118 VAL A C 1
ATOM 879 O O . VAL A 1 118 ? -3.474 3.371 10.547 1.00 93.25 118 VAL A O 1
ATOM 882 N N . ASN A 1 119 ? -2.722 3.765 8.464 1.00 94.62 119 ASN A N 1
ATOM 883 C CA . ASN A 1 119 ? -3.602 2.806 7.800 1.00 94.62 119 ASN A CA 1
ATOM 884 C C . ASN A 1 119 ? -3.390 1.386 8.327 1.00 94.62 119 ASN A C 1
ATOM 886 O O . ASN A 1 119 ? -4.372 0.727 8.644 1.00 94.62 119 ASN A O 1
ATOM 890 N N . ALA A 1 120 ? -2.143 0.931 8.487 1.00 92.19 120 ALA A N 1
ATOM 891 C CA . ALA A 1 120 ? -1.825 -0.385 9.045 1.00 92.19 120 ALA A CA 1
ATOM 892 C C . ALA A 1 120 ? -2.363 -0.551 10.476 1.00 92.19 120 ALA A C 1
ATOM 894 O O . ALA A 1 120 ? -2.865 -1.612 10.840 1.00 92.19 120 ALA A O 1
ATOM 895 N N . GLY A 1 121 ? -2.319 0.516 11.273 1.00 91.94 121 GLY A N 1
ATOM 896 C CA . GLY A 1 121 ? -2.918 0.552 12.602 1.00 91.94 121 GLY A CA 1
ATOM 897 C C . GLY A 1 121 ? -4.445 0.426 12.596 1.00 91.94 121 GLY A C 1
ATOM 898 O O . GLY A 1 121 ? -5.016 -0.366 13.346 1.00 91.94 121 GLY A O 1
ATOM 899 N N . ILE A 1 122 ? -5.117 1.184 11.726 1.00 91.75 122 ILE A N 1
ATOM 900 C CA . ILE A 1 122 ? -6.580 1.148 11.554 1.00 91.75 122 ILE A CA 1
ATOM 901 C C . ILE A 1 122 ? -7.041 -0.193 10.978 1.00 91.75 122 ILE A C 1
ATOM 903 O O . ILE A 1 122 ? -8.071 -0.725 11.385 1.00 91.75 122 ILE A O 1
ATOM 907 N N . PHE A 1 123 ? -6.274 -0.743 10.043 1.00 90.94 123 PHE A N 1
ATOM 908 C CA . PHE A 1 123 ? -6.550 -1.988 9.336 1.00 90.94 123 PHE A CA 1
ATOM 909 C C . PHE A 1 123 ? -6.807 -3.161 10.290 1.00 90.94 123 PHE A C 1
ATOM 911 O O . PHE A 1 123 ? -7.715 -3.958 10.061 1.00 90.94 123 PHE A O 1
ATOM 918 N N . LEU A 1 1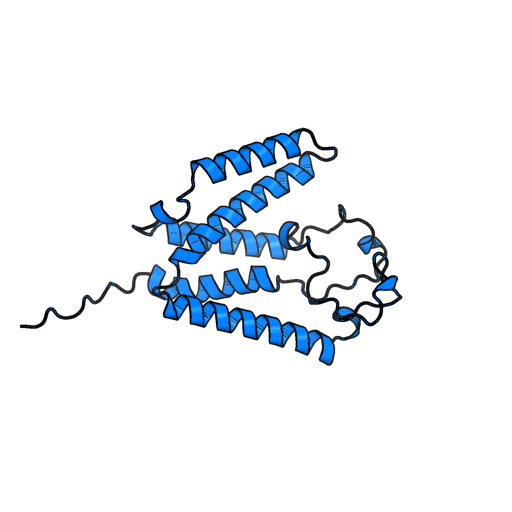24 ? -6.075 -3.216 11.407 1.00 90.44 124 LEU A N 1
ATOM 919 C CA . LEU A 1 124 ? -6.246 -4.231 12.452 1.00 90.44 124 LEU A CA 1
ATOM 920 C C . LEU A 1 124 ? -7.557 -4.091 13.244 1.00 90.44 124 LEU A C 1
ATOM 922 O O . LEU A 1 124 ? -7.962 -5.034 13.917 1.00 90.44 124 LEU A O 1
ATOM 926 N N . LEU A 1 125 ? -8.231 -2.940 13.165 1.00 89.81 125 LEU A N 1
ATOM 927 C CA . LEU A 1 125 ? -9.497 -2.669 13.855 1.00 89.81 125 LEU A CA 1
ATOM 928 C C . LEU A 1 125 ? -10.735 -3.003 13.009 1.00 89.81 125 LEU A C 1
ATOM 930 O O . LEU A 1 125 ? -11.848 -2.966 13.532 1.00 89.81 125 LEU A O 1
ATOM 934 N N . LEU A 1 126 ? -10.568 -3.286 11.712 1.00 91.00 126 LEU A N 1
ATOM 935 C CA . LEU A 1 126 ? -11.680 -3.576 10.798 1.00 91.00 126 LEU A CA 1
ATOM 936 C C . LEU A 1 126 ? -12.326 -4.959 11.009 1.00 91.00 126 LEU A C 1
ATOM 938 O O . LEU A 1 126 ? -13.556 -5.049 10.937 1.00 91.00 126 LEU A O 1
ATOM 942 N N . PRO A 1 127 ? -11.566 -6.050 11.235 1.00 91.62 127 PRO A N 1
ATOM 943 C CA . PRO A 1 127 ? -12.150 -7.365 11.471 1.00 91.62 127 PRO A CA 1
ATOM 944 C C . PRO A 1 127 ? -12.859 -7.427 12.827 1.00 91.62 127 PRO A C 1
ATOM 946 O O . PRO A 1 127 ? -12.367 -6.924 13.833 1.00 91.62 127 PRO A O 1
ATOM 949 N N . ARG A 1 128 ? -13.992 -8.131 12.885 1.00 89.38 128 ARG A N 1
ATOM 950 C CA . ARG A 1 128 ? -14.753 -8.335 14.129 1.00 89.38 128 ARG A CA 1
ATOM 951 C C . ARG A 1 128 ? -14.122 -9.376 15.059 1.00 89.38 128 ARG A C 1
ATOM 953 O O . ARG A 1 128 ? -14.476 -9.430 16.235 1.00 89.38 128 ARG A O 1
ATOM 960 N N . SER A 1 129 ? -13.254 -10.238 14.529 1.00 90.94 129 SER A N 1
ATOM 961 C CA . SER A 1 129 ? -12.573 -11.304 15.268 1.00 90.94 129 SER A CA 1
ATOM 962 C C . SER A 1 129 ? -11.276 -11.728 14.580 1.00 90.94 129 SER A C 1
ATOM 964 O O . SER A 1 129 ? -11.110 -11.536 13.373 1.00 90.94 129 SER A O 1
ATOM 966 N N . GLU A 1 130 ? -10.392 -12.386 15.331 1.00 93.50 130 GLU A N 1
ATOM 967 C CA . GLU A 1 130 ? -9.157 -12.985 14.806 1.00 93.50 130 GLU A CA 1
ATOM 968 C C . GLU A 1 130 ? -9.435 -14.003 13.694 1.00 93.50 130 GLU A C 1
ATOM 970 O O . GLU A 1 130 ? -8.737 -14.034 12.685 1.00 93.50 130 GLU A O 1
ATOM 975 N N . ARG A 1 131 ? -10.510 -14.794 13.824 1.00 95.62 131 ARG A N 1
ATOM 976 C CA . ARG A 1 131 ? -10.919 -15.753 12.788 1.00 95.62 131 ARG A CA 1
ATOM 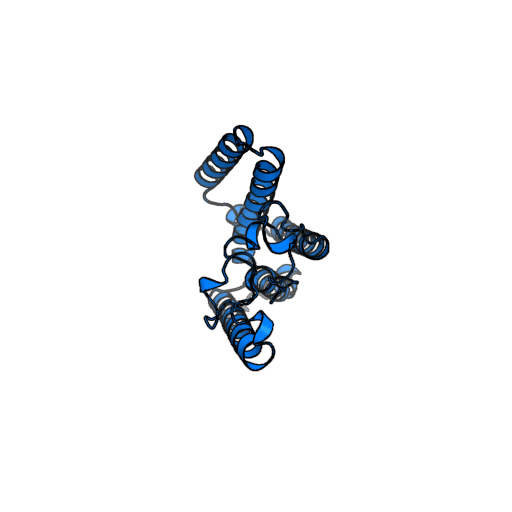977 C C . ARG A 1 131 ? -11.309 -15.051 11.488 1.00 95.62 131 ARG A C 1
ATOM 979 O O . ARG A 1 131 ? -10.949 -15.524 10.413 1.00 95.62 131 ARG A O 1
ATOM 986 N N . GLN A 1 132 ? -12.038 -13.936 11.575 1.00 94.62 132 GLN A N 1
ATOM 987 C CA . GLN A 1 132 ? -12.400 -13.157 10.391 1.00 94.62 132 GLN A CA 1
ATOM 988 C C . GLN A 1 132 ? -11.162 -12.510 9.763 1.00 94.62 132 GLN A C 1
ATOM 990 O O . GLN A 1 132 ? -11.004 -12.569 8.546 1.00 94.62 132 GLN A O 1
ATOM 995 N N . PHE A 1 133 ? -10.271 -11.945 10.585 1.00 95.12 133 PHE A N 1
ATOM 996 C CA . PHE A 1 133 ? -8.989 -11.404 10.135 1.00 95.12 133 PHE A CA 1
ATOM 997 C C . PHE A 1 133 ? -8.174 -12.454 9.371 1.00 95.12 133 PHE A C 1
ATOM 999 O O . PHE A 1 133 ? -7.817 -12.228 8.218 1.00 95.12 133 PHE A O 1
ATOM 1006 N N . ALA A 1 134 ? -7.949 -13.622 9.979 1.00 96.94 134 ALA A N 1
ATOM 1007 C CA . ALA A 1 134 ? -7.182 -14.708 9.381 1.00 96.94 134 ALA A CA 1
ATOM 1008 C C . ALA A 1 134 ? -7.811 -15.203 8.070 1.00 96.94 134 ALA A C 1
ATOM 1010 O O . ALA A 1 134 ? -7.097 -15.419 7.095 1.00 96.94 134 ALA A O 1
ATOM 1011 N N . GLY A 1 135 ? -9.142 -15.328 8.018 1.00 97.50 135 GLY A N 1
ATOM 1012 C CA . GLY A 1 135 ? -9.855 -15.722 6.802 1.00 97.50 135 GLY A CA 1
ATOM 1013 C C . GLY A 1 135 ? -9.688 -14.716 5.660 1.00 97.50 135 GLY A C 1
ATOM 1014 O O . GLY A 1 135 ? -9.366 -15.109 4.541 1.00 97.50 135 GLY A O 1
ATOM 1015 N N . MET A 1 136 ? -9.855 -13.418 5.935 1.00 97.31 136 MET A N 1
ATOM 1016 C CA . MET A 1 136 ? -9.688 -12.369 4.920 1.00 97.31 136 MET A CA 1
ATOM 1017 C C . MET A 1 136 ? -8.232 -12.241 4.462 1.00 97.31 136 MET A C 1
ATOM 1019 O O . MET A 1 136 ? -7.981 -12.132 3.263 1.00 97.31 136 MET A O 1
ATOM 1023 N N . LEU A 1 137 ? -7.278 -12.297 5.397 1.00 97.19 137 LEU A N 1
ATOM 1024 C CA . LEU A 1 137 ? -5.848 -12.286 5.094 1.00 97.19 137 LEU A CA 1
ATOM 1025 C C . LEU A 1 137 ? -5.465 -13.486 4.224 1.00 97.19 137 LEU A C 1
ATOM 1027 O O . LEU A 1 137 ? -4.848 -13.311 3.179 1.00 97.19 137 LEU A O 1
ATOM 1031 N N . SER A 1 138 ? -5.877 -14.694 4.618 1.00 98.00 138 SER A N 1
ATOM 1032 C CA . SER A 1 138 ? -5.623 -15.920 3.858 1.00 98.00 138 SER A CA 1
ATOM 1033 C C . SER A 1 138 ? -6.203 -15.835 2.448 1.00 98.00 138 SER A C 1
ATOM 1035 O O . SER A 1 138 ? -5.493 -16.114 1.486 1.00 98.00 138 SER A O 1
ATOM 1037 N N . MET A 1 139 ? -7.446 -15.366 2.311 1.00 97.94 139 MET A N 1
ATOM 1038 C CA . MET A 1 139 ? -8.090 -15.176 1.012 1.00 97.94 139 MET A CA 1
ATOM 1039 C C . MET A 1 139 ? -7.321 -14.188 0.123 1.00 97.94 139 MET A C 1
ATOM 1041 O O . MET A 1 139 ? -7.057 -14.501 -1.036 1.00 97.94 139 MET A O 1
ATOM 1045 N N . CYS A 1 140 ? -6.880 -13.046 0.659 1.00 97.56 140 CYS A N 1
ATOM 1046 C CA . CYS A 1 140 ? -6.090 -12.073 -0.103 1.00 97.56 140 CYS A CA 1
ATOM 1047 C C . CYS A 1 140 ? -4.704 -12.615 -0.487 1.00 97.56 140 CYS A C 1
ATOM 1049 O O . CYS A 1 140 ? -4.248 -12.383 -1.607 1.00 97.56 140 CYS A O 1
ATOM 1051 N N . CYS A 1 141 ? -4.047 -13.365 0.403 1.00 97.00 141 CYS A N 1
ATOM 1052 C CA . CYS A 1 141 ? -2.750 -13.988 0.129 1.00 97.00 141 CYS A CA 1
ATOM 1053 C C . CYS A 1 141 ? -2.860 -15.066 -0.955 1.00 97.00 141 CYS A C 1
ATOM 1055 O O . CYS A 1 141 ? -2.080 -15.056 -1.903 1.00 97.00 141 CYS A O 1
ATOM 1057 N N . VAL A 1 142 ? -3.848 -15.963 -0.854 1.00 97.88 142 VAL A N 1
ATOM 1058 C CA . VAL A 1 142 ? -4.107 -16.992 -1.874 1.00 97.88 142 VAL A CA 1
ATOM 1059 C C . VAL A 1 142 ? -4.490 -16.344 -3.203 1.00 97.88 142 VAL A C 1
ATOM 1061 O O . VAL A 1 142 ? -3.977 -16.752 -4.239 1.00 97.88 142 VAL A O 1
ATOM 1064 N N . GLY A 1 143 ? -5.327 -15.302 -3.181 1.00 97.00 143 GLY A N 1
ATOM 1065 C CA . GLY A 1 143 ? -5.690 -14.537 -4.374 1.00 97.00 143 GLY A CA 1
ATOM 1066 C C . GLY A 1 143 ? -4.477 -13.896 -5.049 1.00 97.00 143 GLY A C 1
ATOM 1067 O O . GLY A 1 143 ? -4.284 -14.060 -6.249 1.00 97.00 143 GLY A O 1
ATOM 1068 N N . THR A 1 144 ? -3.614 -13.237 -4.274 1.00 95.56 144 THR A N 1
ATOM 1069 C CA . THR A 1 144 ? -2.364 -12.639 -4.778 1.00 95.56 144 THR A CA 1
ATOM 1070 C C . THR A 1 144 ? -1.419 -13.697 -5.346 1.00 95.56 144 THR A C 1
ATOM 1072 O O . THR A 1 144 ? -0.827 -13.497 -6.404 1.00 95.56 144 THR A O 1
ATOM 1075 N N . LEU A 1 145 ? -1.298 -14.849 -4.682 1.00 95.69 145 LEU A N 1
ATOM 1076 C CA . LEU A 1 145 ? -0.463 -15.950 -5.156 1.00 95.69 145 LEU A CA 1
ATOM 1077 C C . LEU A 1 145 ? -1.002 -16.545 -6.464 1.00 95.69 145 LEU A C 1
ATOM 1079 O O . LEU A 1 145 ? -0.242 -16.762 -7.403 1.00 95.69 145 LEU A O 1
ATOM 1083 N N . ALA A 1 146 ? -2.313 -16.773 -6.548 1.00 96.19 146 ALA A N 1
ATOM 1084 C CA . ALA A 1 146 ? -2.955 -17.231 -7.774 1.00 96.19 146 ALA A CA 1
ATOM 1085 C C . ALA A 1 146 ? -2.745 -16.222 -8.911 1.00 96.19 146 ALA A C 1
ATOM 1087 O O . ALA A 1 146 ? -2.384 -16.616 -10.016 1.00 96.19 146 ALA A O 1
ATOM 1088 N N . PHE A 1 147 ? -2.893 -14.925 -8.628 1.00 95.69 147 PHE A N 1
ATOM 1089 C CA . PHE A 1 147 ? -2.648 -13.852 -9.590 1.00 95.69 147 PHE A CA 1
ATOM 1090 C C . PHE A 1 147 ? -1.206 -13.861 -10.119 1.00 95.69 147 PHE A C 1
ATOM 1092 O O . PHE A 1 147 ? -0.992 -13.744 -11.324 1.00 95.69 147 PHE A O 1
ATOM 1099 N N . ALA A 1 148 ? -0.222 -14.094 -9.249 1.00 94.00 148 ALA A N 1
ATOM 1100 C CA . ALA A 1 148 ? 1.175 -14.254 -9.640 1.00 94.00 148 ALA A CA 1
ATOM 1101 C C . ALA A 1 148 ? 1.401 -15.440 -10.598 1.00 94.00 148 ALA A C 1
ATOM 1103 O O . ALA A 1 148 ? 2.039 -15.273 -11.639 1.00 94.00 148 ALA A O 1
ATOM 1104 N N . TYR A 1 149 ? 0.860 -16.620 -10.278 1.00 95.81 149 TYR A N 1
ATOM 1105 C CA . TYR A 1 149 ? 0.983 -17.798 -11.146 1.00 95.81 149 TYR A CA 1
ATOM 1106 C C . TYR A 1 149 ? 0.246 -17.623 -12.478 1.00 95.81 149 TYR A C 1
ATOM 1108 O O . TYR A 1 149 ? 0.768 -18.006 -13.524 1.00 95.81 149 TYR A O 1
ATOM 1116 N N . LEU A 1 150 ? -0.937 -17.003 -12.462 1.00 95.94 150 LEU A N 1
ATOM 1117 C CA . LEU A 1 150 ? -1.671 -16.662 -13.680 1.00 95.94 150 LEU A CA 1
ATOM 1118 C C . LEU A 1 150 ? -0.885 -15.679 -14.549 1.00 95.94 150 LEU A C 1
ATOM 1120 O O . LEU A 1 150 ? -0.876 -15.836 -15.764 1.00 95.94 150 LEU A O 1
ATOM 1124 N N . GLY A 1 151 ? -0.176 -14.722 -13.946 1.00 94.94 151 GLY A N 1
ATOM 1125 C CA . GLY A 1 151 ? 0.741 -13.841 -14.667 1.00 94.94 151 GLY A CA 1
ATOM 1126 C C . GLY A 1 151 ? 1.809 -14.619 -15.432 1.00 94.94 151 GLY A C 1
ATOM 1127 O O . GLY A 1 151 ? 2.008 -14.377 -16.615 1.00 94.94 151 GLY A O 1
ATOM 1128 N N . VAL A 1 152 ? 2.448 -15.603 -14.796 1.00 95.81 152 VAL A N 1
ATOM 1129 C CA . VAL A 1 152 ? 3.455 -16.456 -15.455 1.00 95.81 152 VAL A CA 1
ATOM 1130 C C . VAL A 1 152 ? 2.840 -17.282 -16.590 1.00 95.81 152 VAL A C 1
ATOM 1132 O O . VAL A 1 152 ? 3.432 -17.383 -17.661 1.00 95.81 152 VAL A O 1
ATOM 1135 N N . ALA A 1 153 ? 1.653 -17.851 -16.374 1.00 96.50 153 ALA A N 1
ATOM 1136 C CA . ALA A 1 153 ? 1.001 -18.720 -17.352 1.00 96.50 153 ALA A CA 1
ATOM 1137 C C . ALA A 1 153 ? 0.400 -17.961 -18.550 1.00 96.50 153 ALA A C 1
ATOM 1139 O O . ALA A 1 153 ? 0.429 -18.468 -19.669 1.00 96.50 153 ALA A O 1
ATOM 1140 N N . LEU A 1 154 ? -0.166 -16.771 -18.320 1.00 95.88 154 LEU A N 1
ATOM 1141 C CA . LEU A 1 154 ? -0.950 -16.022 -19.310 1.00 95.88 154 LEU A CA 1
ATOM 1142 C C . LEU A 1 154 ? -0.209 -14.800 -19.875 1.00 95.88 154 LEU A C 1
ATOM 1144 O O . LEU A 1 154 ? -0.452 -14.419 -21.016 1.00 95.88 154 LEU A O 1
ATOM 1148 N N . TRP A 1 155 ? 0.703 -14.201 -19.103 1.00 94.81 155 TRP A N 1
ATOM 1149 C CA . TRP A 1 155 ? 1.486 -13.009 -19.465 1.00 94.81 155 TRP A CA 1
ATOM 1150 C C . TRP A 1 155 ? 2.995 -13.179 -19.184 1.00 94.81 155 TRP A C 1
ATOM 1152 O O . TRP A 1 155 ? 3.615 -12.339 -18.521 1.00 94.81 155 TRP A O 1
ATOM 1162 N N . PRO A 1 156 ? 3.644 -14.232 -19.717 1.00 93.94 156 PRO A N 1
ATOM 1163 C CA . PRO A 1 156 ? 5.047 -14.524 -19.419 1.00 93.94 156 PRO A CA 1
ATOM 1164 C C . PRO A 1 156 ? 5.994 -13.371 -19.781 1.00 93.94 156 PRO A C 1
ATOM 1166 O O . PRO A 1 156 ? 6.966 -13.147 -19.070 1.00 93.94 156 PRO A O 1
ATOM 1169 N N . VAL A 1 157 ? 5.680 -12.585 -20.818 1.00 92.00 157 VAL A N 1
ATOM 1170 C CA . VAL A 1 157 ? 6.489 -11.426 -21.247 1.00 92.00 157 VAL A CA 1
ATOM 1171 C C . VAL A 1 157 ? 6.611 -10.352 -20.156 1.00 92.00 157 VAL A C 1
ATOM 1173 O O . VAL A 1 157 ? 7.613 -9.647 -20.111 1.00 92.00 157 VAL A O 1
ATOM 1176 N N . HIS A 1 158 ? 5.625 -10.229 -19.261 1.00 89.94 158 HIS A N 1
ATOM 1177 C CA . HIS A 1 158 ? 5.619 -9.206 -18.206 1.00 89.94 158 HIS A CA 1
ATOM 1178 C C . HIS A 1 158 ? 5.801 -9.770 -16.790 1.00 89.94 158 HIS A C 1
ATOM 1180 O O . HIS A 1 158 ? 6.211 -9.039 -15.886 1.00 89.94 158 HIS A O 1
ATOM 1186 N N . ALA A 1 159 ? 5.487 -11.052 -16.584 1.00 93.06 159 ALA A N 1
ATOM 1187 C CA . ALA A 1 159 ? 5.607 -11.737 -15.296 1.00 93.06 159 ALA A CA 1
ATOM 1188 C C . ALA A 1 159 ? 6.948 -12.470 -15.102 1.00 93.06 159 ALA A C 1
ATOM 1190 O O . ALA A 1 159 ? 7.270 -12.882 -13.984 1.00 93.06 159 ALA A O 1
ATOM 1191 N N . ILE A 1 160 ? 7.726 -12.638 -16.173 1.00 93.44 160 ILE A N 1
ATOM 1192 C CA . ILE A 1 160 ? 9.081 -13.201 -16.174 1.00 93.44 160 ILE A CA 1
ATOM 1193 C C . ILE A 1 160 ? 10.019 -12.122 -16.703 1.00 93.44 160 ILE A C 1
ATOM 1195 O O . ILE A 1 160 ? 9.673 -11.420 -17.654 1.00 93.44 160 ILE A O 1
ATOM 1199 N N . HIS A 1 161 ? 11.199 -12.003 -16.102 1.00 93.38 161 HIS A N 1
ATOM 1200 C CA . HIS A 1 161 ? 12.209 -11.068 -16.577 1.00 93.38 161 HIS A CA 1
ATOM 1201 C C . HIS A 1 161 ? 12.620 -11.376 -18.020 1.00 93.38 161 HIS A C 1
ATOM 1203 O O . HIS A 1 161 ? 12.849 -12.537 -18.379 1.00 93.38 161 HIS A O 1
ATOM 1209 N N . GLN A 1 162 ? 12.751 -10.329 -18.832 1.00 92.88 162 GLN A N 1
ATOM 1210 C CA . GLN A 1 162 ? 13.174 -10.434 -20.230 1.00 92.88 162 GLN A CA 1
ATOM 1211 C C . GLN A 1 162 ? 14.608 -9.932 -20.429 1.00 92.88 162 GLN A C 1
ATOM 1213 O O . GLN A 1 162 ? 15.058 -8.999 -19.770 1.00 92.88 162 GLN A O 1
ATOM 1218 N N . ALA A 1 163 ? 15.316 -10.495 -21.411 1.00 93.62 163 ALA A N 1
ATOM 1219 C CA . ALA A 1 163 ? 16.653 -10.020 -21.788 1.00 93.62 163 ALA A CA 1
ATOM 1220 C C . ALA A 1 163 ? 16.642 -8.587 -22.360 1.00 93.62 163 ALA A C 1
ATOM 1222 O O . ALA A 1 163 ? 17.678 -7.932 -22.413 1.00 93.62 163 ALA A O 1
ATOM 1223 N N . SER A 1 164 ? 15.472 -8.103 -22.788 1.00 90.62 164 SER A N 1
ATOM 1224 C CA . SER A 1 164 ? 15.250 -6.743 -23.284 1.00 90.62 164 SER A CA 1
ATOM 1225 C C . SER A 1 164 ? 15.017 -5.707 -22.181 1.00 90.62 164 SER A C 1
ATOM 1227 O O . SER A 1 164 ? 14.804 -4.538 -22.493 1.00 90.62 164 SER A O 1
ATOM 1229 N N . GLU A 1 165 ? 14.982 -6.103 -20.907 1.00 88.12 165 GLU A N 1
ATOM 1230 C CA . GLU A 1 165 ? 14.796 -5.157 -19.806 1.00 88.12 165 GLU A CA 1
ATOM 1231 C C . GLU A 1 165 ? 16.017 -4.259 -19.613 1.00 88.12 165 GLU A C 1
ATOM 1233 O O . GLU A 1 165 ? 17.161 -4.698 -19.693 1.00 88.12 165 GLU A O 1
ATOM 1238 N N . VAL A 1 166 ? 15.769 -2.985 -19.307 1.00 84.88 166 VAL A N 1
ATOM 1239 C CA . VAL A 1 166 ? 16.837 -1.975 -19.238 1.00 84.88 166 VAL A CA 1
ATOM 1240 C C . VAL A 1 166 ? 17.689 -2.111 -17.971 1.00 84.88 166 VAL A C 1
ATOM 1242 O O . VAL A 1 166 ? 18.896 -1.884 -18.016 1.00 84.88 166 VAL A O 1
ATOM 1245 N N . ARG A 1 167 ? 17.078 -2.452 -16.828 1.00 79.94 167 ARG A N 1
ATOM 1246 C CA . ARG A 1 167 ? 17.769 -2.471 -15.524 1.00 79.94 167 ARG A CA 1
ATOM 1247 C C . ARG A 1 167 ? 18.329 -3.824 -15.135 1.00 79.94 167 ARG A C 1
ATOM 1249 O O . ARG A 1 167 ? 19.436 -3.891 -14.611 1.00 79.94 167 ARG A O 1
ATOM 1256 N N . GLU A 1 168 ? 17.539 -4.874 -15.326 1.00 83.19 168 GLU A N 1
ATOM 1257 C CA . GLU A 1 168 ? 17.835 -6.195 -14.775 1.00 83.19 168 GLU A CA 1
ATOM 1258 C C . GLU A 1 168 ? 17.878 -7.301 -15.852 1.00 83.19 168 GLU A C 1
ATOM 1260 O O . GLU A 1 168 ? 17.355 -8.392 -15.620 1.00 83.19 168 GLU A O 1
ATOM 1265 N N . PRO A 1 169 ? 18.524 -7.088 -17.023 1.00 89.31 169 PRO A N 1
ATOM 1266 C CA . PRO A 1 169 ? 18.541 -8.083 -18.102 1.00 89.31 169 PRO A CA 1
ATOM 1267 C C . PRO A 1 169 ? 19.244 -9.387 -17.699 1.00 89.31 169 PRO A C 1
ATOM 1269 O O . PRO A 1 169 ? 18.967 -10.443 -18.264 1.00 89.31 169 PRO A O 1
ATOM 1272 N N . MET A 1 170 ? 20.125 -9.344 -16.692 1.00 92.94 170 MET A N 1
ATOM 1273 C CA . MET A 1 170 ? 20.776 -10.532 -16.134 1.00 92.94 170 MET A CA 1
ATOM 1274 C C . MET A 1 170 ? 19.809 -11.489 -15.424 1.00 92.94 170 MET A C 1
ATOM 1276 O O . MET A 1 170 ? 20.172 -12.639 -15.194 1.00 92.94 170 MET A O 1
ATOM 1280 N N . ASN A 1 171 ? 18.591 -11.044 -15.096 1.00 92.31 171 ASN A N 1
ATOM 1281 C CA . ASN A 1 171 ? 17.567 -11.875 -14.464 1.00 92.31 171 ASN A CA 1
ATOM 1282 C C . ASN A 1 171 ? 16.676 -12.599 -15.487 1.00 92.31 171 ASN A C 1
ATOM 1284 O O . ASN A 1 171 ? 15.713 -13.247 -15.085 1.00 92.31 171 ASN A O 1
ATOM 1288 N N . ALA A 1 172 ? 16.957 -12.494 -16.792 1.00 94.56 172 ALA A N 1
ATOM 1289 C CA . ALA A 1 172 ? 16.113 -13.062 -17.840 1.00 94.56 172 ALA A CA 1
ATOM 1290 C C . ALA A 1 172 ? 15.760 -14.541 -17.592 1.00 94.56 172 ALA A C 1
ATOM 1292 O O . ALA A 1 172 ? 16.619 -15.368 -17.287 1.00 94.56 172 ALA A O 1
ATOM 1293 N N . GLY A 1 173 ? 14.474 -14.873 -17.730 1.00 94.50 173 GLY A N 1
ATOM 1294 C CA . GLY A 1 173 ? 13.940 -16.211 -17.458 1.00 94.50 173 GLY A CA 1
ATOM 1295 C C . GLY A 1 173 ? 13.587 -16.480 -15.989 1.00 94.50 173 GLY A C 1
ATOM 1296 O O . GLY A 1 173 ? 12.894 -17.459 -15.711 1.00 94.50 173 GLY A O 1
ATOM 1297 N N . LEU A 1 174 ? 13.990 -15.616 -15.050 1.00 94.44 174 LEU A N 1
ATOM 1298 C CA . LEU A 1 174 ? 13.573 -15.703 -13.650 1.00 94.44 174 LEU A CA 1
ATOM 1299 C C . LEU A 1 174 ? 12.195 -15.070 -13.441 1.00 94.44 174 LEU A C 1
ATOM 1301 O O . LEU A 1 174 ? 11.806 -14.111 -14.114 1.00 94.44 174 LEU A O 1
ATOM 1305 N N . TRP A 1 175 ? 11.455 -15.598 -12.465 1.00 92.50 175 TRP A N 1
ATOM 1306 C CA . TRP A 1 175 ? 10.176 -15.022 -12.068 1.00 92.50 175 TRP A CA 1
ATOM 1307 C C . TRP A 1 175 ? 10.374 -13.608 -11.507 1.00 92.50 175 TRP A C 1
ATOM 1309 O O . TRP A 1 175 ? 11.178 -13.397 -10.601 1.00 92.50 175 TRP A O 1
ATOM 1319 N N . ARG A 1 176 ? 9.618 -12.655 -12.056 1.00 87.25 176 ARG A N 1
ATOM 1320 C CA . ARG A 1 176 ? 9.689 -11.225 -11.733 1.00 87.25 176 ARG A CA 1
ATOM 1321 C C . ARG A 1 176 ? 8.654 -10.806 -10.686 1.00 87.25 176 ARG A C 1
ATOM 1323 O O . ARG A 1 176 ? 8.902 -9.921 -9.872 1.00 87.25 176 ARG A O 1
ATOM 1330 N N . GLY A 1 177 ? 7.487 -11.448 -10.705 1.00 85.56 177 GLY A N 1
ATOM 1331 C CA . GLY A 1 177 ? 6.314 -11.014 -9.945 1.00 85.56 177 GLY A CA 1
ATOM 1332 C C . GLY A 1 177 ? 5.545 -9.885 -10.640 1.00 85.56 177 GLY A C 1
ATOM 1333 O O . GLY A 1 177 ? 5.827 -9.515 -11.776 1.00 85.56 177 GLY A O 1
ATOM 1334 N N . HIS A 1 178 ? 4.520 -9.361 -9.969 1.00 85.69 178 HIS A N 1
ATOM 1335 C CA . HIS A 1 178 ? 3.623 -8.336 -10.522 1.00 85.69 178 HIS A CA 1
ATOM 1336 C C . HIS A 1 178 ? 4.040 -6.896 -10.203 1.00 85.69 178 HIS A C 1
ATOM 1338 O O . HIS A 1 178 ? 3.522 -5.974 -10.825 1.00 85.69 178 HIS A O 1
ATOM 1344 N N . PHE A 1 179 ? 4.977 -6.677 -9.279 1.00 80.56 179 PHE A N 1
ATOM 1345 C CA . PHE A 1 179 ? 5.541 -5.353 -9.009 1.00 80.56 179 PHE A CA 1
ATOM 1346 C C . PHE A 1 179 ? 6.720 -5.046 -9.926 1.00 80.56 179 PHE A C 1
ATOM 1348 O O . PHE A 1 179 ? 7.511 -5.927 -10.247 1.00 80.56 179 PHE A O 1
ATOM 1355 N N . ALA A 1 180 ? 6.894 -3.770 -10.284 1.00 71.12 180 ALA A N 1
ATOM 1356 C CA . ALA A 1 180 ? 8.016 -3.376 -11.130 1.00 71.12 180 ALA A CA 1
ATOM 1357 C C . ALA A 1 180 ? 9.374 -3.535 -10.436 1.00 71.12 180 ALA A C 1
ATOM 1359 O O . ALA A 1 180 ? 10.347 -3.896 -11.091 1.00 71.12 180 ALA A O 1
ATOM 1360 N N . HIS A 1 181 ? 9.422 -3.262 -9.130 1.00 66.81 181 HIS A N 1
ATOM 1361 C CA . HIS A 1 181 ? 10.605 -3.366 -8.283 1.00 66.81 181 HIS A CA 1
ATOM 1362 C C . HIS A 1 181 ? 10.175 -3.424 -6.804 1.00 66.81 181 HIS A C 1
ATOM 1364 O O . HIS A 1 181 ? 9.119 -2.903 -6.437 1.00 66.81 181 HIS A O 1
ATOM 1370 N N . LYS A 1 182 ? 11.020 -3.974 -5.921 1.00 58.16 182 LYS A N 1
ATOM 1371 C CA . LYS A 1 182 ? 10.745 -4.145 -4.472 1.00 58.16 182 LYS A CA 1
ATOM 1372 C C . LYS A 1 182 ? 10.362 -2.868 -3.701 1.00 58.16 182 LYS A C 1
ATOM 1374 O O . LYS A 1 182 ? 9.807 -2.959 -2.615 1.00 58.16 182 LYS A O 1
ATOM 1379 N N . ASN A 1 183 ? 10.635 -1.689 -4.266 1.00 61.06 183 ASN A N 1
ATOM 1380 C CA . ASN A 1 183 ? 10.369 -0.385 -3.644 1.00 61.06 183 ASN A CA 1
ATOM 1381 C C . ASN A 1 183 ? 9.201 0.380 -4.294 1.00 61.06 183 ASN A C 1
ATOM 1383 O O . ASN A 1 183 ? 8.899 1.490 -3.865 1.00 61.06 183 ASN A O 1
ATOM 1387 N N . VAL A 1 184 ? 8.532 -0.188 -5.305 1.00 60.94 184 VAL A N 1
ATOM 1388 C CA . VAL A 1 184 ? 7.439 0.493 -6.029 1.00 60.94 184 VAL A CA 1
ATOM 1389 C C . VAL A 1 184 ? 6.223 0.727 -5.138 1.00 60.94 184 VAL A C 1
ATOM 1391 O O . VAL A 1 184 ? 5.524 1.718 -5.313 1.00 60.94 184 VAL A O 1
ATOM 1394 N N . ALA A 1 185 ? 6.007 -0.107 -4.116 1.00 49.84 185 ALA A N 1
ATOM 1395 C CA . ALA A 1 185 ? 4.944 0.113 -3.133 1.00 49.84 185 ALA A CA 1
ATOM 1396 C C . ALA A 1 185 ? 5.069 1.468 -2.398 1.00 49.84 185 ALA A C 1
ATOM 1398 O O . ALA A 1 185 ? 4.071 1.992 -1.919 1.00 49.84 185 ALA A O 1
ATOM 1399 N N . ALA A 1 186 ? 6.272 2.057 -2.343 1.00 46.62 186 ALA A N 1
ATOM 1400 C CA . ALA A 1 186 ? 6.517 3.389 -1.785 1.00 46.62 186 ALA A CA 1
ATOM 1401 C C . ALA A 1 186 ? 6.434 4.532 -2.825 1.00 46.62 186 ALA A C 1
ATOM 1403 O O . ALA A 1 186 ? 6.696 5.684 -2.480 1.00 46.62 186 ALA A O 1
ATOM 1404 N N . ALA A 1 187 ? 6.134 4.226 -4.090 1.00 43.31 187 ALA A N 1
ATOM 1405 C CA . ALA A 1 187 ? 5.981 5.187 -5.188 1.00 43.31 187 ALA A CA 1
ATOM 1406 C C . ALA A 1 187 ? 4.533 5.290 -5.718 1.00 43.31 187 ALA A C 1
ATOM 1408 O O . ALA A 1 187 ? 4.253 6.164 -6.544 1.00 43.31 187 ALA A O 1
ATOM 1409 N N . ALA A 1 188 ? 3.642 4.396 -5.267 1.00 42.12 188 ALA A N 1
ATOM 1410 C CA . ALA A 1 188 ? 2.216 4.379 -5.597 1.00 42.12 188 ALA A CA 1
ATOM 1411 C C . ALA A 1 188 ? 1.433 5.523 -4.933 1.00 42.12 188 ALA A C 1
ATOM 1413 O O . ALA A 1 188 ? 1.805 5.941 -3.813 1.00 42.12 188 ALA A O 1
#

Sequence (188 aa):
MMPSGEMRESGAIGVLGPPLFVATLLFYLITLTPFIDLSAANAGDPAADKSNTINQIVFLGLTASLWLTAISSPVRHLAVRPRGVLIATLLWFAFVSAISAHPDLALKRVVLATLTIVNAGIFLLLPRSERQFAGMLSMCCVGTLAFAYLGVALWPVHAIHQASEVREPMNAGLWRGHFAHKNVAAAA